Protein AF-A0A0K2RQK0-F1 (afdb_monomer)

Secondary structure (DSSP, 8-state):
-HHHHHHHHHH--SS--BTTBTHHHHHHHHHHHHHH-GGGHHHHHHHHHHHH-TTSHHHHHHHHHHHHHHIIIIIIIIHHH--S-TTSSSTT--TT-----HHHHHHHHHHHHHH-TTPPP-S--SS-SS-HHHHHHHHGGGG-HHHHHHHHHHHHHHS----------PPPPS----PPP--------------PPPPPPPPPP-----PPPPPPPPPP-----

Foldseek 3Di:
DVVLLVQLLVLQPDLAADPVGCLVSSVSSLVVSCVVCVVCNVVSVVCSVLLNDCPRPNVVVSRVCSNVCCCCVQLVPVLVVPVLFNLQRWVPHDSVCPDADPVRVVVVVVVCCVPPVPDDDDQDDPRIPDGNVRSVVSNCCVVVVVVQVVVVVVVCVVDVDPPPDPDPDDDDDPDDPDDPPPPPPPPPPPPDDPDDDDDDDDDDDDDDDDDDDDDDDDDDDDDDD

Mean predicted aligned error: 13.9 Å

Sequence (225 aa):
MVDALAEIIASFHVYRSYLPYGKDTLVEAVERAARTRPELEPVIKALLPLLLEASHELGRRFQQTSGMVMAKGVEDTAFFRYTRLGTLTEVGADPTEFALTAPGFHERMVRRQALLPLSMTTLTTHDTKRSEDTRARISAISEAVPEWEAFVDRMQELARFPTGHSQPSYGKPSQVRGRPAVNASRVTSSRLPAKPATPPAGPSRTKRSKRRSPPPSTPPSICPS

pLDDT: mean 79.1, std 26.04, range [26.78, 98.56]

Radius of gyration: 28.11 Å; Cα contacts (8 Å, |Δi|>4): 139; chains: 1; bounding box: 86×55×64 Å

Nearest PDB structures (foldseek):
  6lcv-assembly1_A  TM=9.931E-01  e=1.298E-11  Arthrobacter ramosus
  6lcu-assembly1_A  TM=9.927E-01  e=3.675E-11  Arthrobacter ramosus

Solvent-accessible surface area (backbone atoms only — not comparable to full-atom values): 14399 Å² total; per-residue (Å²): 107,70,67,37,54,51,38,28,50,72,42,38,92,58,47,57,55,60,72,80,48,52,49,65,58,51,51,53,8,40,53,47,24,27,70,77,38,61,93,41,23,74,61,35,60,66,44,47,69,50,50,71,31,64,88,36,66,64,16,44,51,46,42,69,42,34,36,55,50,44,47,51,54,38,68,72,39,44,38,79,69,56,46,90,51,72,66,37,47,38,82,94,52,60,62,84,61,84,78,77,51,72,68,60,48,50,54,51,51,52,53,37,55,74,77,46,67,85,60,87,84,81,72,62,58,98,78,41,81,57,47,48,70,59,34,56,59,57,54,53,45,77,80,40,51,73,62,49,52,56,49,50,54,53,46,48,73,76,44,80,68,81,74,82,73,84,72,79,87,73,78,87,69,87,86,75,92,72,73,84,55,80,66,83,67,81,79,71,77,68,70,77,79,73,78,83,76,78,81,81,80,80,90,82,89,82,90,80,92,76,89,82,79,84,84,86,86,88,83,83,90,84,86,84,135

Structure (mmCIF, N/CA/C/O backbone):
data_AF-A0A0K2RQK0-F1
#
_entry.id   AF-A0A0K2RQK0-F1
#
loop_
_atom_site.group_PDB
_atom_site.id
_atom_site.type_symbol
_atom_site.label_atom_id
_atom_site.label_alt_id
_atom_site.label_comp_id
_atom_site.label_asym_id
_atom_site.label_entity_id
_atom_site.label_seq_id
_atom_site.pdbx_PDB_ins_code
_atom_site.Cartn_x
_atom_site.Cartn_y
_atom_site.Cartn_z
_atom_site.occupancy
_atom_site.B_iso_or_equiv
_atom_site.auth_seq_id
_atom_site.auth_comp_id
_atom_site.auth_asym_id
_atom_site.auth_atom_id
_atom_site.pdbx_PDB_model_num
ATOM 1 N N . MET A 1 1 ? -21.912 -9.361 10.764 1.00 89.62 1 MET A N 1
ATOM 2 C CA . MET A 1 1 ? -20.803 -8.806 11.581 1.00 89.62 1 MET A CA 1
ATOM 3 C C . MET A 1 1 ? -19.444 -9.131 10.974 1.00 89.62 1 MET A C 1
ATOM 5 O O . MET A 1 1 ? -18.714 -8.197 10.687 1.00 89.62 1 MET A O 1
ATOM 9 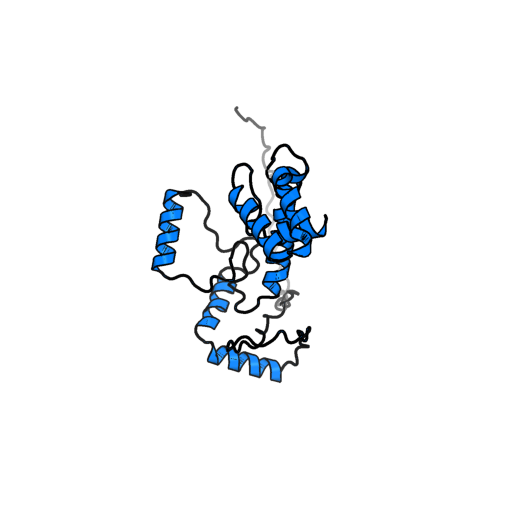N N . VAL A 1 2 ? -19.122 -10.410 10.733 1.00 95.50 2 VAL A N 1
ATOM 10 C CA . VAL A 1 2 ? -17.849 -10.823 10.102 1.00 95.50 2 VAL A CA 1
ATOM 11 C C . VAL A 1 2 ? -17.618 -10.116 8.764 1.00 95.50 2 VAL A C 1
ATOM 13 O O . VAL A 1 2 ? -16.580 -9.489 8.596 1.00 95.50 2 VAL A O 1
ATOM 16 N N . ASP A 1 3 ? -18.614 -10.112 7.874 1.00 97.44 3 ASP A N 1
ATOM 17 C CA . ASP A 1 3 ? -18.497 -9.450 6.565 1.00 97.44 3 ASP A CA 1
ATOM 18 C C . ASP A 1 3 ? -18.269 -7.938 6.669 1.00 97.44 3 ASP A C 1
ATOM 20 O O . ASP A 1 3 ? -17.498 -7.378 5.900 1.00 97.44 3 ASP A O 1
ATOM 24 N N . ALA A 1 4 ? -18.889 -7.279 7.652 1.00 97.81 4 ALA A N 1
ATOM 25 C CA . ALA A 1 4 ? -18.688 -5.852 7.898 1.00 97.81 4 ALA A CA 1
ATOM 26 C C . ALA A 1 4 ? -17.248 -5.569 8.350 1.00 97.81 4 ALA A C 1
ATOM 28 O O . ALA A 1 4 ? -16.613 -4.646 7.851 1.00 97.81 4 ALA A O 1
ATOM 29 N N . LEU A 1 5 ? -16.709 -6.387 9.260 1.00 97.12 5 LEU A N 1
ATOM 30 C CA . LEU A 1 5 ? -15.324 -6.258 9.707 1.00 97.12 5 LEU A CA 1
ATOM 31 C C . LEU A 1 5 ? -14.336 -6.543 8.568 1.00 97.12 5 LEU A C 1
ATOM 33 O O . LEU A 1 5 ? -13.362 -5.812 8.413 1.00 97.12 5 LEU A O 1
ATOM 37 N N . ALA A 1 6 ? -14.601 -7.574 7.762 1.00 97.25 6 ALA A N 1
ATOM 38 C CA . ALA A 1 6 ? -13.794 -7.910 6.594 1.00 97.25 6 ALA A CA 1
ATOM 39 C C . ALA A 1 6 ? -13.778 -6.765 5.571 1.00 97.25 6 ALA A C 1
ATOM 41 O O . ALA A 1 6 ? -12.705 -6.401 5.097 1.00 97.25 6 ALA A O 1
ATOM 42 N N . GLU A 1 7 ? -14.932 -6.150 5.295 1.00 98.19 7 GLU A N 1
ATOM 43 C CA . GLU A 1 7 ? -15.043 -5.011 4.378 1.00 98.19 7 GLU A CA 1
ATOM 44 C C . GLU A 1 7 ? -14.286 -3.775 4.891 1.00 98.19 7 GLU A C 1
ATOM 46 O O . GLU A 1 7 ? -13.588 -3.109 4.126 1.00 98.19 7 GLU A O 1
ATOM 51 N N . ILE A 1 8 ? -14.357 -3.494 6.200 1.00 98.19 8 ILE A N 1
ATOM 52 C CA . ILE A 1 8 ? -13.585 -2.408 6.824 1.00 98.19 8 ILE A CA 1
ATOM 53 C C . ILE A 1 8 ? -12.082 -2.668 6.679 1.00 98.19 8 ILE A C 1
ATOM 55 O O . ILE A 1 8 ? -11.354 -1.766 6.270 1.00 98.19 8 ILE A O 1
ATOM 59 N N . ILE A 1 9 ? -11.608 -3.885 6.980 1.00 97.56 9 ILE A N 1
ATOM 60 C CA . ILE A 1 9 ? -10.185 -4.236 6.831 1.00 97.56 9 ILE A CA 1
ATOM 61 C C . ILE A 1 9 ? -9.755 -4.130 5.363 1.00 97.56 9 ILE A C 1
ATOM 63 O O . ILE A 1 9 ? -8.698 -3.573 5.087 1.00 97.56 9 ILE A O 1
ATOM 67 N N . ALA A 1 10 ? -10.566 -4.620 4.423 1.00 96.44 10 ALA A N 1
ATOM 68 C CA . ALA A 1 10 ? -10.276 -4.530 2.992 1.00 96.44 10 ALA A CA 1
ATOM 69 C C . ALA A 1 10 ? -10.228 -3.075 2.489 1.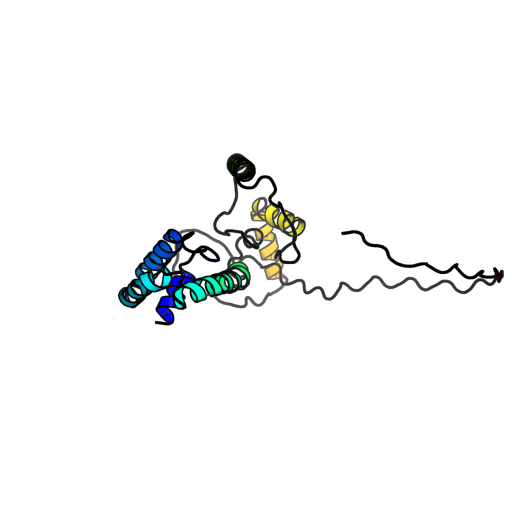00 96.44 10 ALA A C 1
ATOM 71 O O . ALA A 1 10 ? -9.456 -2.753 1.589 1.00 96.44 10 ALA A O 1
ATOM 72 N N . SER A 1 11 ? -11.015 -2.183 3.097 1.00 97.31 11 SER A N 1
ATOM 73 C CA . SER A 1 11 ? -11.043 -0.747 2.789 1.00 97.31 11 SER A CA 1
ATOM 74 C C . SER A 1 11 ? -9.932 0.064 3.473 1.00 97.31 11 SER A C 1
ATOM 76 O O . SER A 1 11 ? -9.763 1.253 3.166 1.00 97.31 11 SER A O 1
ATOM 78 N N . PHE A 1 12 ? -9.181 -0.545 4.394 1.00 97.12 12 PHE A N 1
ATOM 79 C CA . PHE A 1 12 ? -8.157 0.104 5.206 1.00 97.12 12 PHE A CA 1
ATOM 80 C C . PHE A 1 12 ? -6.801 0.110 4.486 1.00 97.12 12 PHE A C 1
ATOM 82 O O . PHE A 1 12 ? -6.153 -0.917 4.308 1.00 97.12 12 PHE A O 1
ATOM 89 N N . HIS A 1 13 ? -6.372 1.297 4.051 1.00 93.88 13 HIS A N 1
ATOM 90 C CA . HIS A 1 13 ? -5.283 1.467 3.078 1.00 93.88 13 HIS A CA 1
ATOM 91 C C . HIS A 1 13 ? -3.874 1.555 3.688 1.00 93.88 13 HIS A C 1
ATOM 93 O O . HIS A 1 13 ? -2.897 1.756 2.972 1.00 93.88 13 HIS A O 1
ATOM 99 N N . VAL A 1 14 ? -3.754 1.412 5.007 1.00 95.50 14 VAL A N 1
ATOM 100 C CA . VAL A 1 14 ? -2.471 1.330 5.714 1.00 95.50 14 VAL A CA 1
ATOM 101 C C . VAL A 1 14 ? -2.387 -0.001 6.445 1.00 95.50 14 VAL A C 1
ATOM 103 O O . VAL A 1 14 ? -3.399 -0.627 6.744 1.00 95.50 14 VAL A O 1
ATOM 106 N N . TYR A 1 15 ? -1.175 -0.431 6.784 1.00 96.25 15 TYR A N 1
ATOM 107 C CA . TYR A 1 15 ? -0.969 -1.678 7.522 1.00 96.25 15 TYR A CA 1
ATOM 108 C C . TYR A 1 15 ? -1.755 -1.727 8.832 1.00 96.25 15 TYR A C 1
ATOM 110 O O . TYR A 1 15 ? -2.388 -2.728 9.153 1.00 96.25 15 TYR A O 1
ATOM 118 N N . ARG A 1 16 ? -1.697 -0.655 9.618 1.00 96.50 16 ARG A N 1
ATOM 119 C CA . ARG A 1 16 ? -2.376 -0.533 10.911 1.00 96.50 16 ARG A CA 1
ATOM 120 C C . ARG A 1 16 ? -2.411 0.921 11.356 1.00 96.50 16 ARG A C 1
ATOM 122 O O . ARG A 1 16 ? -1.539 1.700 10.979 1.00 96.50 16 ARG A O 1
ATOM 129 N N . SER A 1 17 ? -3.367 1.254 12.212 1.00 96.31 17 SER A N 1
ATOM 130 C CA . SER A 1 17 ? -3.302 2.455 13.042 1.00 96.31 17 SER A CA 1
ATOM 131 C C . SER A 1 17 ? -2.538 2.182 14.347 1.00 96.31 17 SER A C 1
ATOM 133 O O . SER A 1 17 ? -2.240 1.030 14.701 1.00 96.31 17 SER A O 1
ATOM 135 N N . TYR A 1 18 ? -2.238 3.265 15.061 1.00 95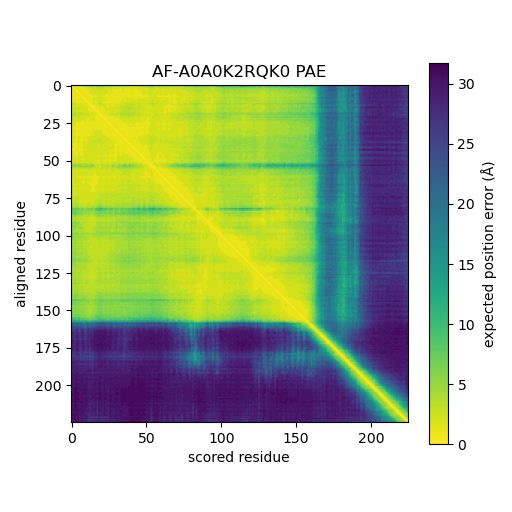.56 18 TYR A N 1
ATOM 136 C CA . TYR A 1 18 ? -1.702 3.272 16.421 1.00 95.56 18 TYR A CA 1
ATOM 137 C C . TYR A 1 18 ? -2.489 4.305 17.227 1.00 95.56 18 TYR A C 1
ATOM 139 O O . TYR A 1 18 ? -2.005 5.408 17.472 1.00 95.56 18 TYR A O 1
ATOM 147 N N . LEU A 1 19 ? -3.742 3.978 17.559 1.00 95.19 19 LEU A N 1
ATOM 148 C CA . LEU A 1 19 ? -4.681 4.952 18.120 1.00 95.19 19 LEU A CA 1
ATOM 149 C C . LEU A 1 19 ? -4.085 5.709 19.329 1.00 95.19 19 LEU A C 1
ATOM 151 O O . LEU A 1 19 ? -3.457 5.082 20.184 1.00 95.19 19 LEU A O 1
ATOM 155 N N . PRO A 1 20 ? -4.276 7.042 19.408 1.00 94.69 20 PRO A N 1
ATOM 156 C CA . PRO A 1 20 ? -5.152 7.858 18.554 1.00 94.69 20 PRO A CA 1
ATOM 157 C C . PRO A 1 2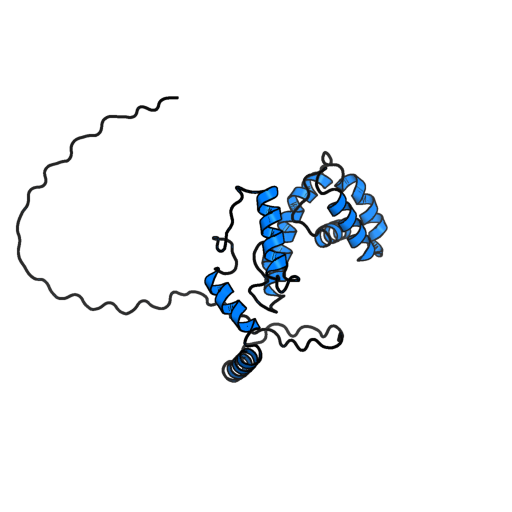0 ? -4.582 8.195 17.159 1.00 94.69 20 PRO A C 1
ATOM 159 O O . PRO A 1 20 ? -5.311 8.719 16.319 1.00 94.69 20 PRO A O 1
ATOM 162 N N . TYR A 1 21 ? -3.319 7.870 16.867 1.00 96.00 21 TYR A N 1
ATOM 163 C CA . TYR A 1 21 ? -2.718 8.099 15.551 1.00 96.00 21 TYR A CA 1
ATOM 164 C C . TYR A 1 21 ? -3.317 7.165 14.485 1.00 96.00 21 TYR A C 1
ATOM 166 O O . TYR A 1 21 ? -3.418 5.950 14.677 1.00 96.00 21 TYR A O 1
ATOM 174 N N . GLY A 1 22 ? -3.710 7.728 13.340 1.00 95.44 22 GLY A N 1
ATOM 175 C CA . GLY A 1 22 ? -4.396 6.993 12.270 1.00 95.44 22 GLY A CA 1
ATOM 176 C C . GLY A 1 22 ? -5.904 6.813 12.489 1.00 95.44 22 GLY A C 1
ATOM 177 O O . GLY A 1 22 ? -6.522 6.022 11.779 1.00 95.44 22 GLY A O 1
ATOM 178 N N . LYS A 1 23 ? -6.503 7.539 13.449 1.00 97.00 23 LYS A N 1
ATOM 179 C CA . LYS A 1 23 ? -7.962 7.606 13.637 1.00 97.00 23 LYS A CA 1
ATOM 180 C C . LYS A 1 23 ? -8.681 7.980 12.340 1.00 97.00 23 LYS A C 1
ATOM 182 O O . LYS A 1 23 ? -9.611 7.281 11.953 1.00 97.00 23 LYS A O 1
ATOM 187 N N . ASP A 1 24 ? -8.236 9.039 11.671 1.00 97.81 24 ASP A N 1
ATOM 188 C CA . ASP A 1 24 ? -8.903 9.548 10.466 1.00 97.81 24 ASP A CA 1
ATOM 189 C C . ASP A 1 24 ? -8.849 8.522 9.330 1.00 97.81 24 ASP A C 1
ATOM 191 O O . ASP A 1 24 ? -9.862 8.243 8.699 1.00 97.81 24 ASP A O 1
ATOM 195 N N . THR A 1 25 ? -7.720 7.825 9.174 1.00 97.38 25 THR A N 1
ATOM 196 C CA . THR A 1 25 ? -7.580 6.708 8.228 1.00 97.38 25 THR A CA 1
ATOM 197 C C . THR A 1 25 ? -8.574 5.573 8.494 1.00 97.38 25 THR A C 1
ATOM 199 O O . THR A 1 25 ? -9.080 4.950 7.560 1.00 97.38 25 THR A O 1
ATOM 202 N N . LEU A 1 26 ? -8.864 5.279 9.765 1.00 97.69 26 LEU A N 1
ATOM 203 C CA . LEU A 1 26 ? -9.845 4.261 10.141 1.00 97.69 26 LEU A CA 1
ATOM 204 C C . LEU A 1 26 ? -11.279 4.738 9.877 1.00 97.69 26 LEU A C 1
ATOM 206 O O . LEU A 1 26 ? -12.088 3.960 9.375 1.00 97.69 26 LEU A O 1
ATOM 210 N N . VAL A 1 27 ? -11.580 6.011 10.145 1.00 98.25 27 VAL A N 1
ATOM 211 C CA . VAL A 1 27 ? -12.872 6.623 9.792 1.00 98.25 27 VAL A CA 1
ATOM 212 C C . VAL A 1 27 ? -13.092 6.557 8.280 1.00 98.25 27 VAL A C 1
ATOM 214 O O . VAL A 1 27 ? -14.106 6.022 7.839 1.00 98.25 27 VAL A O 1
ATOM 217 N N . GLU A 1 28 ? -12.115 6.988 7.482 1.00 98.25 28 GLU A N 1
ATOM 218 C CA . GLU A 1 28 ? -12.175 6.930 6.018 1.00 98.25 28 GLU A CA 1
ATOM 219 C C . GLU A 1 28 ? -12.404 5.506 5.495 1.00 98.25 28 GLU A C 1
ATOM 221 O O . GLU A 1 28 ? -13.161 5.304 4.543 1.00 98.25 28 GLU A O 1
ATOM 226 N N . ALA A 1 29 ? -11.765 4.505 6.108 1.00 98.19 29 ALA A N 1
ATOM 227 C CA . ALA A 1 29 ? -11.947 3.107 5.732 1.00 98.19 29 ALA A CA 1
ATOM 228 C C . ALA A 1 29 ? -13.355 2.596 6.051 1.00 98.19 29 ALA A C 1
ATOM 230 O O . ALA A 1 29 ? -13.947 1.906 5.224 1.00 98.19 29 ALA A O 1
ATOM 231 N N . VAL A 1 30 ? -13.916 2.962 7.207 1.00 98.31 30 VAL A N 1
ATOM 232 C CA . VAL A 1 30 ? -15.301 2.633 7.575 1.00 98.31 30 VAL A CA 1
ATOM 233 C C . VAL A 1 30 ? -16.290 3.297 6.620 1.00 98.31 30 VAL A C 1
ATOM 235 O O . VAL A 1 30 ? -17.220 2.648 6.144 1.00 98.31 30 VAL A O 1
ATOM 238 N N . GLU A 1 31 ? -16.082 4.569 6.291 1.00 98.31 31 GLU A N 1
ATOM 239 C CA . GLU A 1 31 ? -16.929 5.275 5.332 1.00 98.31 31 GLU A CA 1
ATOM 240 C C . GLU A 1 31 ? -16.840 4.672 3.929 1.00 98.31 31 GLU A C 1
ATOM 242 O O . GLU A 1 31 ? -17.855 4.523 3.248 1.00 98.31 31 GLU A O 1
ATOM 247 N N . ARG A 1 32 ? -15.633 4.300 3.485 1.00 98.31 32 ARG A N 1
ATOM 248 C CA . ARG A 1 32 ? -15.430 3.602 2.212 1.00 98.31 32 ARG A CA 1
ATOM 249 C C . ARG A 1 32 ? -16.143 2.254 2.214 1.00 98.31 32 ARG A C 1
ATOM 251 O O . ARG A 1 32 ? -16.891 1.997 1.280 1.00 98.31 32 ARG A O 1
ATOM 258 N N . ALA A 1 33 ? -15.980 1.455 3.265 1.00 98.38 33 ALA A N 1
ATOM 259 C CA . ALA A 1 33 ? -16.637 0.160 3.414 1.00 98.38 33 ALA A CA 1
ATOM 260 C C . ALA A 1 33 ? -18.168 0.281 3.344 1.00 98.38 33 ALA A C 1
ATOM 262 O O . ALA A 1 33 ? -18.816 -0.467 2.617 1.00 98.38 33 ALA A O 1
ATOM 263 N N . ALA A 1 34 ? -18.743 1.269 4.039 1.00 98.25 34 ALA A N 1
ATOM 264 C CA . ALA A 1 34 ? -20.179 1.542 4.001 1.00 98.25 34 ALA A CA 1
ATOM 265 C C . ALA A 1 34 ? -20.670 1.935 2.596 1.00 98.25 34 ALA A C 1
ATOM 267 O O . ALA A 1 34 ? -21.740 1.499 2.184 1.00 98.25 34 ALA A O 1
ATOM 268 N N . ARG A 1 35 ? -19.886 2.720 1.840 1.00 98.31 35 ARG A N 1
ATOM 269 C CA . ARG A 1 35 ? -20.212 3.070 0.445 1.00 98.31 35 ARG A CA 1
ATOM 270 C C . ARG A 1 35 ? -20.097 1.877 -0.506 1.00 98.31 35 ARG A C 1
ATOM 272 O O . ARG A 1 35 ? -20.912 1.763 -1.415 1.00 98.31 35 ARG A O 1
ATOM 279 N N . THR A 1 36 ? -19.094 1.018 -0.321 1.00 97.94 36 THR A N 1
ATOM 280 C CA . THR A 1 36 ? -18.872 -0.167 -1.166 1.00 97.94 36 THR A CA 1
ATOM 281 C C . THR A 1 36 ? -19.945 -1.230 -0.942 1.00 97.94 36 THR A C 1
ATOM 283 O O . THR A 1 36 ? -20.378 -1.867 -1.901 1.00 97.94 36 THR A O 1
ATOM 286 N N . ARG A 1 37 ? -20.394 -1.406 0.309 1.00 97.88 37 ARG A N 1
ATOM 287 C CA . ARG A 1 37 ? -21.417 -2.386 0.705 1.00 97.88 37 ARG A CA 1
ATOM 288 C C . ARG A 1 37 ? -22.548 -1.735 1.514 1.00 97.88 37 ARG A C 1
ATOM 290 O O . ARG A 1 37 ? -22.599 -1.911 2.738 1.00 97.88 37 ARG A O 1
ATOM 297 N N . PRO A 1 38 ? -23.461 -0.990 0.859 1.00 98.19 38 PRO A N 1
ATOM 298 C CA . PRO A 1 38 ? -24.545 -0.273 1.535 1.00 98.19 38 PRO A CA 1
ATOM 299 C C . PRO A 1 38 ? -25.462 -1.180 2.363 1.00 98.19 38 PRO A C 1
ATOM 301 O O . PRO A 1 38 ? -25.990 -0.768 3.391 1.00 98.19 38 PRO A O 1
ATOM 304 N N . GLU A 1 39 ? -25.615 -2.448 1.976 1.00 98.25 39 GLU A N 1
ATOM 305 C CA . GLU A 1 39 ? -26.405 -3.432 2.719 1.00 98.25 39 GLU A CA 1
ATOM 306 C C . GLU A 1 39 ? -25.825 -3.759 4.107 1.00 98.25 39 GLU A C 1
ATOM 308 O O . GLU A 1 39 ? -26.545 -4.229 4.988 1.00 98.25 39 GLU A O 1
ATOM 313 N N . LEU A 1 40 ? -24.530 -3.497 4.320 1.00 98.25 40 LEU A N 1
ATOM 314 C CA . LEU A 1 40 ? -23.837 -3.681 5.597 1.00 98.25 40 LEU A CA 1
ATOM 315 C C . LEU A 1 40 ? -23.646 -2.371 6.373 1.00 98.25 40 LEU A C 1
ATOM 317 O O . LEU A 1 40 ? -23.173 -2.415 7.513 1.00 98.25 40 LEU A O 1
ATOM 321 N N . GLU A 1 41 ? -24.014 -1.221 5.800 1.00 98.25 41 GLU A N 1
ATOM 322 C CA . GLU A 1 41 ? -23.753 0.111 6.358 1.00 98.25 41 GLU A CA 1
ATOM 323 C C . GLU A 1 41 ? -24.180 0.264 7.829 1.00 98.25 41 GLU A C 1
ATOM 325 O O . GLU A 1 41 ? -23.357 0.742 8.617 1.00 98.25 41 GLU A O 1
ATOM 330 N N . PRO A 1 42 ? -25.387 -0.165 8.263 1.00 98.19 42 PRO A N 1
ATOM 331 C CA . PRO A 1 42 ? -25.796 -0.007 9.659 1.00 98.19 42 PRO A CA 1
ATOM 332 C C . PRO A 1 42 ? -24.842 -0.710 10.631 1.00 98.19 42 PRO A C 1
ATOM 334 O O . PRO A 1 42 ? -24.491 -0.164 11.676 1.00 98.19 42 PRO A O 1
ATOM 337 N N . VAL A 1 43 ? -24.373 -1.906 10.264 1.00 98.19 43 VAL A N 1
ATOM 338 C CA . VAL A 1 43 ? -23.440 -2.694 11.079 1.00 98.19 43 VAL A CA 1
ATOM 339 C C . VAL A 1 43 ? -22.041 -2.085 11.028 1.00 98.19 43 VAL A C 1
ATOM 341 O O . VAL A 1 43 ? -21.399 -1.956 12.066 1.00 98.19 43 VAL A O 1
ATOM 344 N N . ILE A 1 44 ? -21.575 -1.675 9.846 1.00 98.25 44 ILE A N 1
ATOM 345 C CA . ILE A 1 44 ? -20.272 -1.021 9.656 1.00 98.25 44 ILE A CA 1
ATOM 346 C C . ILE A 1 44 ? -20.175 0.247 10.516 1.00 98.25 44 ILE A C 1
ATOM 348 O O . ILE A 1 44 ? -19.215 0.411 11.270 1.00 98.25 44 ILE A O 1
ATOM 352 N N . LYS A 1 45 ? -21.197 1.111 10.472 1.00 97.62 45 LYS A N 1
ATOM 353 C CA . LYS A 1 45 ? -21.249 2.345 11.270 1.00 97.62 45 LYS A CA 1
ATOM 354 C C . LYS A 1 45 ? -21.335 2.069 12.770 1.00 97.62 45 LYS A C 1
ATOM 356 O O . LYS A 1 45 ? -20.688 2.770 13.544 1.00 97.62 45 LYS A O 1
ATOM 361 N N . ALA A 1 46 ? -22.065 1.032 13.183 1.00 97.62 46 ALA A N 1
ATOM 362 C CA . ALA A 1 46 ? -22.145 0.634 14.589 1.00 97.62 46 ALA A CA 1
ATOM 363 C C . ALA A 1 46 ? -20.799 0.142 15.159 1.00 97.62 46 ALA A C 1
ATOM 365 O O . ALA A 1 46 ? -20.556 0.286 16.356 1.00 97.62 46 ALA A O 1
ATOM 366 N N . LEU A 1 47 ? -19.906 -0.408 14.325 1.00 97.25 47 LEU A N 1
ATOM 367 C CA . LEU A 1 47 ? -18.578 -0.865 14.757 1.00 97.25 47 LEU A CA 1
ATOM 368 C C . LEU A 1 47 ? -17.578 0.281 14.958 1.00 97.25 47 LEU A C 1
ATOM 370 O O . LEU A 1 47 ? -16.646 0.129 15.745 1.00 97.25 47 LEU A O 1
ATOM 374 N N . LEU A 1 48 ? -17.756 1.419 14.279 1.00 97.06 48 LEU A N 1
ATOM 375 C CA . LEU A 1 48 ? -16.814 2.541 14.321 1.00 97.06 48 LEU A CA 1
ATOM 376 C C . LEU A 1 48 ? -16.435 3.003 15.741 1.00 97.06 48 LEU A C 1
ATOM 378 O O . LEU A 1 48 ? -15.237 3.058 16.016 1.00 97.06 48 LEU A O 1
ATOM 382 N N . PRO A 1 49 ? -17.373 3.309 16.663 1.00 97.12 49 PRO A N 1
ATOM 383 C CA . PRO A 1 49 ? -16.998 3.758 18.006 1.00 97.12 49 PRO A CA 1
ATOM 384 C C . PRO A 1 49 ? -16.155 2.717 18.759 1.00 97.12 49 PRO A C 1
ATOM 386 O O . PRO A 1 49 ? -15.184 3.081 19.414 1.00 97.12 49 PRO A O 1
ATOM 389 N N . LEU A 1 50 ? -16.459 1.425 18.593 1.00 96.88 50 LEU A N 1
ATOM 390 C CA . LEU A 1 50 ? -15.721 0.321 19.222 1.00 96.88 50 LEU A CA 1
ATOM 391 C C . LEU A 1 50 ? -14.327 0.116 18.612 1.00 96.88 50 LEU A C 1
ATOM 393 O O . LEU A 1 50 ? -13.404 -0.335 19.288 1.00 96.88 50 LEU A O 1
ATOM 397 N N . LEU A 1 51 ? -14.177 0.410 17.319 1.00 97.00 51 LEU A N 1
ATOM 398 C CA . LEU A 1 51 ? -12.898 0.346 16.613 1.00 97.00 51 LEU A CA 1
ATOM 399 C C . LEU A 1 51 ? -11.994 1.535 16.959 1.00 97.00 51 LEU A C 1
ATOM 401 O O . LEU A 1 51 ? -10.776 1.377 16.978 1.00 97.00 51 LEU A O 1
ATOM 405 N N . LEU A 1 52 ? -12.582 2.699 17.252 1.00 97.06 52 LEU A N 1
ATOM 406 C CA . LEU A 1 52 ? -11.873 3.917 17.655 1.00 97.06 52 LEU A CA 1
ATOM 407 C C . LEU A 1 52 ? -11.449 3.931 19.129 1.00 97.06 52 LEU A C 1
ATOM 409 O O . LEU A 1 52 ? -10.647 4.778 19.527 1.00 97.06 52 LEU A O 1
ATOM 413 N N . GLU A 1 53 ? -11.951 3.003 19.937 1.00 95.00 53 GLU A N 1
ATOM 414 C CA . GLU A 1 53 ? -11.596 2.887 21.344 1.00 95.00 53 GLU A CA 1
ATOM 415 C C . GLU A 1 53 ? -10.393 1.945 21.536 1.00 95.00 53 GLU A C 1
ATOM 417 O O . GLU A 1 53 ? -10.497 0.723 21.445 1.00 95.00 53 GLU A O 1
ATOM 422 N N . ALA A 1 54 ? -9.216 2.512 21.826 1.00 86.50 54 ALA A N 1
ATOM 423 C CA . ALA A 1 54 ? -7.968 1.746 21.953 1.00 86.50 54 ALA A CA 1
ATOM 424 C C . ALA A 1 54 ? -7.959 0.751 23.137 1.00 86.50 54 ALA A C 1
ATOM 426 O O . ALA A 1 54 ? -7.261 -0.268 23.098 1.00 86.50 54 ALA A O 1
ATOM 427 N N . SER A 1 55 ? -8.723 1.041 24.194 1.00 91.88 55 SER A N 1
ATOM 428 C CA . SER A 1 55 ? -8.922 0.158 25.350 1.00 91.88 55 SER A CA 1
ATOM 429 C C . SER A 1 55 ? -9.870 -1.002 25.040 1.00 91.88 55 SER A C 1
ATOM 431 O O . SER A 1 55 ? -9.746 -2.057 25.668 1.00 91.88 55 SER A O 1
ATOM 433 N N . HIS A 1 56 ? -10.759 -0.850 24.058 1.00 95.81 56 HIS A N 1
ATOM 434 C CA . HIS A 1 56 ? -11.706 -1.880 23.666 1.00 95.81 56 HIS A CA 1
ATOM 435 C C . HIS A 1 56 ? -10.987 -3.038 22.963 1.00 95.81 56 HIS A C 1
ATOM 437 O O . HIS A 1 56 ? -10.098 -2.844 22.127 1.00 95.81 56 HIS A O 1
ATOM 443 N N . GLU A 1 57 ? -11.368 -4.276 23.290 1.00 96.00 57 GLU A N 1
ATOM 444 C CA . GLU A 1 57 ? -10.695 -5.457 22.742 1.00 96.00 57 GLU A CA 1
ATOM 445 C C . GLU A 1 57 ? -10.790 -5.507 21.212 1.00 96.00 57 GLU A C 1
ATOM 447 O O . GLU A 1 57 ? -9.786 -5.773 20.550 1.00 96.00 57 GLU A O 1
ATOM 452 N N . LEU A 1 58 ? -11.955 -5.169 20.646 1.00 95.44 58 LEU A N 1
ATOM 453 C CA . LEU A 1 58 ? -12.144 -5.109 19.195 1.00 95.44 58 LEU A CA 1
ATOM 454 C C . LEU A 1 58 ? -11.163 -4.135 18.523 1.00 95.44 58 LEU A C 1
ATOM 456 O O . LEU A 1 58 ? -10.471 -4.539 17.591 1.00 95.44 58 LEU A O 1
ATOM 460 N N . GLY A 1 59 ? -11.058 -2.889 19.003 1.00 95.75 59 GLY A N 1
ATOM 461 C CA . GLY A 1 59 ? -10.143 -1.890 18.441 1.00 95.75 59 GLY A CA 1
ATOM 462 C C . GLY A 1 59 ? -8.677 -2.325 18.526 1.00 95.75 59 GLY A C 1
ATOM 463 O O . GLY A 1 59 ? -7.901 -2.145 17.582 1.00 95.75 59 GLY A O 1
ATOM 464 N N . ARG A 1 60 ? -8.282 -2.986 19.622 1.00 95.94 60 ARG A N 1
ATOM 465 C CA . ARG A 1 60 ? -6.927 -3.537 19.778 1.00 95.94 60 ARG A CA 1
ATOM 466 C C . ARG A 1 60 ? -6.658 -4.704 18.824 1.00 95.94 60 ARG A C 1
ATOM 468 O O . ARG A 1 60 ? -5.626 -4.721 18.153 1.00 95.94 60 ARG A O 1
ATOM 475 N N . ARG A 1 61 ? -7.575 -5.675 18.743 1.00 96.62 61 ARG A N 1
ATOM 476 C CA . ARG A 1 61 ? -7.450 -6.867 17.884 1.00 96.62 61 ARG A CA 1
ATOM 477 C C . ARG A 1 61 ? -7.510 -6.512 16.402 1.00 96.62 61 ARG A C 1
ATOM 479 O O . ARG A 1 61 ? -6.766 -7.099 15.619 1.00 96.62 61 ARG A O 1
ATOM 486 N N . PHE A 1 62 ? -8.309 -5.515 16.028 1.00 96.94 62 PHE A N 1
ATOM 487 C CA . PHE A 1 62 ? -8.328 -4.967 14.674 1.00 96.94 62 PHE A CA 1
ATOM 488 C C . PHE A 1 62 ? -6.937 -4.467 14.267 1.00 96.94 62 PHE A C 1
ATOM 490 O O . PHE A 1 62 ? -6.389 -4.936 13.273 1.00 96.94 62 PHE A O 1
ATOM 497 N N . GLN A 1 63 ? -6.309 -3.617 15.090 1.00 95.81 63 GLN A N 1
ATOM 498 C CA . GLN A 1 63 ? -4.960 -3.085 14.834 1.00 95.81 63 GLN A CA 1
ATOM 499 C C . GLN A 1 63 ? -3.864 -4.165 14.828 1.00 95.81 63 GLN A C 1
ATOM 501 O O . GLN A 1 63 ? -2.839 -4.002 14.167 1.00 95.81 63 GLN A O 1
ATOM 506 N N . GLN A 1 64 ? -4.054 -5.264 15.566 1.00 96.19 64 GLN A N 1
ATOM 507 C CA . GLN A 1 64 ? -3.162 -6.430 15.529 1.00 96.19 64 GLN A CA 1
ATOM 508 C C . GLN A 1 64 ? -3.352 -7.283 14.264 1.00 96.19 64 GLN A C 1
ATOM 510 O O . GLN A 1 64 ? -2.427 -7.984 13.866 1.00 96.19 64 GLN A O 1
ATOM 515 N N . THR A 1 65 ? -4.529 -7.224 13.634 1.00 97.00 65 THR A N 1
ATOM 516 C CA . THR A 1 65 ? -4.912 -8.109 12.523 1.00 97.00 65 THR A CA 1
ATOM 517 C C . THR A 1 65 ? -4.763 -7.453 11.155 1.00 97.00 65 THR A C 1
ATOM 519 O O . THR A 1 65 ? -4.320 -8.114 10.216 1.00 97.00 65 THR A O 1
ATOM 522 N N . SER A 1 66 ? -5.078 -6.161 11.028 1.00 97.00 66 SER A N 1
ATOM 523 C CA . SER A 1 66 ? -5.099 -5.446 9.743 1.00 97.00 66 SER A CA 1
ATOM 524 C C . SER A 1 66 ? -3.779 -5.569 8.973 1.00 97.00 66 SER A C 1
ATOM 526 O O . SER A 1 66 ? -3.787 -5.776 7.763 1.00 97.00 66 SER A O 1
ATOM 528 N N . GLY A 1 67 ? -2.644 -5.547 9.681 1.00 96.38 67 GLY A N 1
ATOM 529 C CA . GLY A 1 67 ? -1.323 -5.638 9.056 1.00 96.38 67 GLY A CA 1
ATOM 530 C C . GLY A 1 67 ? -1.065 -6.998 8.412 1.00 96.38 67 GLY A C 1
ATOM 531 O O . GLY A 1 67 ? -0.466 -7.071 7.342 1.00 96.38 67 GLY A O 1
ATOM 532 N N . MET A 1 68 ? -1.573 -8.076 9.019 1.00 96.88 68 MET A N 1
ATOM 533 C CA . MET A 1 68 ? -1.476 -9.419 8.444 1.00 96.88 68 MET A CA 1
ATOM 534 C C . MET A 1 68 ? -2.336 -9.545 7.187 1.00 96.88 68 MET A C 1
ATOM 536 O O . MET A 1 68 ? -1.909 -10.161 6.212 1.00 96.88 68 MET A O 1
ATOM 540 N N . VAL A 1 69 ? -3.530 -8.943 7.196 1.00 96.38 69 VAL A N 1
ATOM 541 C CA . VAL A 1 69 ? -4.428 -8.954 6.035 1.00 96.38 69 VAL A CA 1
ATOM 542 C C . VAL A 1 69 ? -3.830 -8.154 4.879 1.00 96.38 69 VAL A C 1
ATOM 544 O O . VAL A 1 69 ? -3.841 -8.649 3.757 1.00 96.38 69 VAL A O 1
ATOM 547 N N . MET A 1 70 ? -3.228 -6.989 5.146 1.00 95.06 70 MET A N 1
ATOM 548 C CA . MET A 1 70 ? -2.497 -6.212 4.137 1.00 95.06 70 MET A CA 1
ATOM 549 C C . MET A 1 70 ? -1.351 -7.031 3.527 1.00 95.06 70 MET A C 1
ATOM 551 O O . MET A 1 70 ? -1.312 -7.224 2.314 1.00 95.06 70 MET A O 1
ATOM 555 N N . ALA A 1 71 ? -0.466 -7.596 4.353 1.00 94.31 71 ALA A N 1
ATOM 556 C CA . ALA A 1 71 ? 0.670 -8.380 3.864 1.00 94.31 71 ALA A CA 1
ATOM 557 C C . ALA A 1 71 ? 0.226 -9.592 3.022 1.00 94.31 71 ALA A C 1
ATOM 559 O O . ALA A 1 71 ? 0.722 -9.818 1.919 1.00 94.31 71 ALA A O 1
ATOM 560 N N . LYS A 1 72 ? -0.745 -10.377 3.510 1.00 95.69 72 LYS A N 1
ATOM 561 C CA . LYS A 1 72 ? -1.182 -11.602 2.823 1.00 95.69 72 LYS A CA 1
ATOM 562 C C . LYS A 1 72 ? -2.087 -11.340 1.623 1.00 95.69 72 LYS A C 1
ATOM 564 O O . LYS A 1 72 ? -1.970 -12.025 0.605 1.00 95.69 72 LYS A O 1
ATOM 569 N N . GLY A 1 73 ? -2.974 -10.357 1.728 1.00 93.94 73 GLY A N 1
ATOM 570 C CA . GLY A 1 73 ? -3.908 -9.987 0.670 1.00 93.94 73 GLY A CA 1
ATOM 571 C C . GLY A 1 73 ? -3.246 -9.193 -0.453 1.00 93.94 73 GLY A C 1
ATOM 572 O O . GLY A 1 73 ? -3.507 -9.457 -1.627 1.00 93.94 73 GLY A O 1
ATOM 573 N N . VAL A 1 74 ? -2.359 -8.255 -0.123 1.00 93.25 74 VAL A N 1
ATOM 574 C CA . VAL A 1 74 ? -1.720 -7.388 -1.118 1.00 93.25 74 VAL A CA 1
ATOM 575 C C . VAL A 1 74 ? -0.384 -7.964 -1.564 1.00 93.25 74 VAL A C 1
ATOM 577 O O . VAL A 1 74 ? -0.256 -8.367 -2.721 1.00 93.25 74 VAL A O 1
ATOM 580 N N . GLU A 1 75 ? 0.589 -8.076 -0.660 1.00 92.06 75 GLU A N 1
ATOM 581 C CA . GLU A 1 75 ? 1.965 -8.405 -1.049 1.00 92.06 75 GLU A CA 1
ATOM 582 C C . GLU A 1 75 ? 2.147 -9.857 -1.499 1.00 92.06 75 GLU A C 1
ATOM 584 O O . GLU A 1 75 ? 2.902 -10.124 -2.436 1.00 92.06 75 GLU A O 1
ATOM 589 N N . ASP A 1 76 ? 1.452 -10.798 -0.857 1.00 93.81 76 ASP A N 1
ATOM 590 C CA . ASP A 1 76 ? 1.556 -12.229 -1.174 1.00 93.81 76 ASP A CA 1
ATOM 591 C C . ASP A 1 76 ? 0.473 -12.722 -2.150 1.00 93.81 76 ASP A C 1
ATOM 593 O O . ASP A 1 76 ? 0.533 -13.868 -2.596 1.00 93.81 76 ASP A O 1
ATOM 597 N N . THR A 1 77 ? -0.494 -11.872 -2.527 1.00 92.81 77 THR A N 1
ATOM 598 C CA . THR A 1 77 ? -1.583 -12.255 -3.447 1.00 92.81 77 THR A CA 1
ATOM 599 C C . THR A 1 77 ? -1.796 -11.247 -4.576 1.00 92.81 77 THR A C 1
ATOM 601 O O . THR A 1 77 ? -1.566 -11.587 -5.739 1.00 92.81 77 THR A O 1
ATOM 604 N N . ALA A 1 78 ? -2.242 -10.019 -4.285 1.00 92.06 78 ALA A N 1
ATOM 605 C CA . ALA A 1 78 ? -2.581 -9.040 -5.324 1.00 92.06 78 ALA A CA 1
ATOM 606 C C . ALA A 1 78 ? -1.379 -8.681 -6.214 1.00 92.06 78 ALA A C 1
ATOM 608 O O . ALA A 1 78 ? -1.516 -8.620 -7.436 1.00 92.06 78 ALA A O 1
ATOM 609 N N . PHE A 1 79 ? -0.186 -8.545 -5.633 1.00 91.50 79 PHE A N 1
ATOM 610 C CA . PHE A 1 79 ? 1.058 -8.274 -6.360 1.00 91.50 79 PHE A CA 1
ATOM 611 C C . PHE A 1 79 ? 1.417 -9.349 -7.392 1.00 91.50 79 PHE A C 1
ATOM 613 O O . PHE A 1 79 ? 2.002 -9.041 -8.426 1.00 91.50 79 PHE A O 1
ATOM 620 N N . PHE A 1 80 ? 1.011 -10.602 -7.179 1.00 89.62 80 PHE A N 1
ATOM 621 C CA . PHE A 1 80 ? 1.217 -11.676 -8.157 1.00 89.62 80 PHE A CA 1
ATOM 622 C C . PHE A 1 80 ? 0.131 -11.733 -9.239 1.00 89.62 80 PHE A C 1
ATOM 624 O O . PHE A 1 80 ? 0.284 -12.457 -10.223 1.00 89.62 80 PHE A O 1
ATOM 631 N N . ARG A 1 81 ? -0.957 -10.973 -9.074 1.00 91.88 81 ARG A N 1
ATOM 632 C CA . ARG A 1 81 ? -2.060 -10.855 -10.040 1.00 91.88 81 ARG A CA 1
ATOM 633 C C . ARG A 1 81 ? -1.981 -9.581 -10.876 1.00 91.88 81 ARG A C 1
ATOM 635 O O . ARG A 1 81 ? -2.441 -9.580 -12.013 1.00 91.88 81 ARG A O 1
ATOM 642 N N . TYR A 1 82 ? -1.388 -8.519 -10.340 1.00 88.75 82 TYR A N 1
ATOM 643 C CA . TYR A 1 82 ? -1.210 -7.250 -11.037 1.00 88.75 82 TYR A CA 1
ATOM 644 C C . TYR A 1 82 ? 0.147 -7.202 -11.751 1.00 88.75 82 TYR A C 1
ATOM 646 O O . TYR A 1 82 ? 1.116 -6.627 -11.268 1.00 88.75 82 TYR A O 1
ATOM 654 N N . THR A 1 83 ? 0.234 -7.843 -12.918 1.00 84.56 83 THR A N 1
ATOM 655 C CA . THR A 1 83 ? 1.513 -8.123 -13.593 1.00 84.56 83 THR A CA 1
ATOM 656 C C . THR A 1 83 ? 1.939 -7.083 -14.635 1.00 84.56 83 THR A C 1
ATOM 658 O O . THR A 1 83 ? 2.818 -7.375 -15.439 1.00 84.56 83 THR A O 1
ATOM 661 N N . ARG A 1 84 ? 1.366 -5.866 -14.634 1.00 87.00 84 ARG A N 1
ATOM 662 C CA . ARG A 1 84 ? 1.649 -4.829 -15.654 1.00 87.00 84 ARG A CA 1
ATOM 663 C C . ARG A 1 84 ? 3.151 -4.581 -15.846 1.00 87.00 84 ARG A C 1
ATOM 665 O O . ARG A 1 84 ? 3.619 -4.542 -16.976 1.00 87.00 84 ARG A O 1
ATOM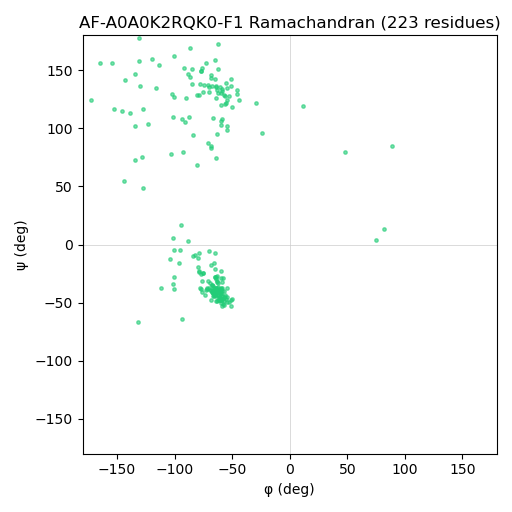 672 N N . LEU A 1 85 ? 3.884 -4.419 -14.746 1.00 90.69 85 LEU A N 1
ATOM 673 C CA . LEU A 1 85 ? 5.343 -4.387 -14.718 1.00 90.69 85 LEU A CA 1
ATOM 674 C C . LEU A 1 85 ? 5.795 -4.859 -13.332 1.00 90.69 85 LEU A C 1
ATOM 676 O O . LEU A 1 85 ? 5.486 -4.223 -12.328 1.00 90.69 85 LEU A O 1
ATOM 680 N N . GLY A 1 86 ? 6.506 -5.988 -13.262 1.00 89.31 86 GLY A N 1
ATOM 681 C CA . GLY A 1 86 ? 6.806 -6.667 -11.989 1.00 89.31 86 GLY A CA 1
ATOM 682 C C . GLY A 1 86 ? 7.700 -5.886 -11.017 1.00 89.31 86 GLY A C 1
ATOM 683 O O . GLY A 1 86 ? 7.904 -6.328 -9.888 1.00 89.31 86 GLY A O 1
ATOM 684 N N . THR A 1 87 ? 8.247 -4.748 -11.443 1.00 92.88 87 THR A N 1
ATOM 685 C CA . THR A 1 87 ? 9.019 -3.822 -10.604 1.00 92.88 87 THR A CA 1
ATOM 686 C C . THR A 1 87 ? 8.143 -2.937 -9.728 1.00 92.88 87 THR A C 1
ATOM 688 O O . THR A 1 87 ? 8.622 -2.480 -8.696 1.00 92.88 87 THR A O 1
ATOM 691 N N . LEU A 1 88 ? 6.876 -2.730 -10.105 1.00 92.25 88 LEU A N 1
ATOM 692 C CA . LEU A 1 88 ? 5.914 -1.900 -9.370 1.00 92.25 88 LEU A CA 1
ATOM 693 C C . LEU A 1 88 ? 5.295 -2.632 -8.172 1.00 92.25 88 LEU A C 1
ATOM 695 O O . LEU A 1 88 ? 4.743 -2.015 -7.270 1.00 92.25 88 LEU A O 1
ATOM 699 N N . THR A 1 89 ? 5.371 -3.961 -8.170 1.00 94.50 89 THR A N 1
ATOM 700 C CA . THR A 1 89 ? 4.815 -4.839 -7.136 1.00 94.50 89 THR A CA 1
ATOM 701 C C . THR A 1 89 ? 5.933 -5.348 -6.229 1.00 94.50 89 THR A C 1
ATOM 703 O O . THR A 1 89 ? 6.418 -6.473 -6.397 1.00 94.50 89 THR A O 1
ATOM 706 N N . GLU A 1 90 ? 6.377 -4.495 -5.312 1.00 95.44 90 GLU A N 1
ATOM 707 C CA . GLU A 1 90 ? 7.468 -4.759 -4.371 1.00 95.44 90 GLU A CA 1
ATOM 708 C C . GLU A 1 90 ? 7.047 -4.386 -2.941 1.00 95.44 90 GLU A C 1
ATOM 710 O O . GLU A 1 90 ? 6.106 -3.616 -2.763 1.00 95.44 90 GLU A O 1
ATOM 715 N N . VAL A 1 91 ? 7.694 -4.951 -1.916 1.00 95.06 91 VAL A N 1
ATOM 716 C CA . VAL A 1 91 ? 7.347 -4.704 -0.507 1.00 95.06 91 VAL A CA 1
ATOM 717 C C . VAL A 1 91 ? 7.352 -3.199 -0.220 1.00 95.06 91 VAL A C 1
ATOM 719 O O . VAL A 1 91 ? 8.341 -2.510 -0.473 1.00 95.06 91 VAL A O 1
ATOM 722 N N . GLY A 1 92 ? 6.231 -2.687 0.296 1.00 91.50 92 GLY A N 1
ATOM 723 C CA . GLY A 1 92 ? 6.032 -1.259 0.573 1.00 91.50 92 GLY A CA 1
ATOM 724 C C . GLY A 1 92 ? 5.776 -0.352 -0.643 1.00 91.50 92 GLY A C 1
ATOM 725 O O . GLY A 1 92 ? 5.665 0.859 -0.457 1.00 91.50 92 GLY A O 1
ATOM 726 N N . ALA A 1 93 ? 5.675 -0.891 -1.861 1.00 91.31 93 ALA A N 1
ATOM 727 C CA . ALA A 1 93 ? 5.331 -0.121 -3.056 1.00 91.31 93 ALA A CA 1
ATOM 728 C C . ALA A 1 93 ? 3.810 0.030 -3.234 1.00 91.31 93 ALA A C 1
ATOM 730 O O . ALA A 1 93 ? 3.035 -0.853 -2.864 1.00 91.31 93 ALA A O 1
ATOM 731 N N . ASP A 1 94 ? 3.393 1.125 -3.872 1.00 91.06 94 ASP A N 1
ATOM 732 C CA . ASP A 1 94 ? 2.048 1.279 -4.426 1.00 91.06 94 ASP A CA 1
ATOM 733 C C . ASP A 1 94 ? 2.110 1.050 -5.948 1.00 91.06 94 ASP A C 1
ATOM 735 O O . ASP A 1 94 ? 2.646 1.895 -6.670 1.00 91.06 94 ASP A O 1
ATOM 739 N N . PRO A 1 95 ? 1.566 -0.065 -6.472 1.00 90.06 95 PRO A N 1
ATOM 740 C CA . PRO A 1 95 ? 1.653 -0.384 -7.894 1.00 90.06 95 PRO A CA 1
ATOM 741 C C . PRO A 1 95 ? 0.808 0.538 -8.792 1.00 90.06 95 PRO A C 1
ATOM 743 O O . PRO A 1 95 ? 0.854 0.401 -10.021 1.00 90.06 95 PRO A O 1
ATOM 746 N N . THR A 1 96 ? 0.012 1.446 -8.216 1.00 90.38 96 THR A N 1
ATOM 747 C CA . THR A 1 96 ? -0.710 2.483 -8.967 1.00 90.38 96 THR A CA 1
ATOM 748 C C . THR A 1 96 ? 0.195 3.653 -9.363 1.00 90.38 96 THR A C 1
ATOM 750 O O . THR A 1 96 ? -0.055 4.296 -10.386 1.00 90.38 96 THR A O 1
ATOM 753 N N . GLU A 1 97 ? 1.299 3.877 -8.640 1.00 91.94 97 GLU A N 1
ATOM 754 C CA . GLU A 1 97 ? 2.330 4.845 -9.006 1.00 91.94 97 GLU A CA 1
ATOM 755 C C . GLU A 1 97 ? 3.315 4.222 -10.007 1.00 91.94 97 GLU A C 1
ATOM 757 O O . GLU A 1 97 ? 4.277 3.549 -9.646 1.00 91.94 97 GLU A O 1
ATOM 762 N N . PHE A 1 98 ? 3.069 4.439 -11.302 1.00 93.44 98 PHE A N 1
ATOM 763 C CA . PHE A 1 98 ? 3.877 3.829 -12.364 1.00 93.44 98 PHE A CA 1
ATOM 764 C C . PHE A 1 98 ? 5.317 4.362 -12.424 1.00 93.44 98 PHE A C 1
ATOM 766 O O . PHE A 1 98 ? 6.250 3.605 -12.678 1.00 93.44 98 PHE A O 1
ATOM 773 N N . ALA A 1 99 ? 5.500 5.669 -12.249 1.00 94.44 99 ALA A N 1
ATOM 774 C CA . ALA A 1 99 ? 6.801 6.318 -12.326 1.00 94.44 99 ALA A CA 1
ATOM 775 C C . ALA A 1 99 ? 6.808 7.604 -11.501 1.00 94.44 99 ALA A C 1
ATOM 777 O O . ALA A 1 99 ? 5.768 8.230 -11.296 1.00 94.44 99 ALA A O 1
ATOM 778 N N . LEU A 1 100 ? 8.005 8.017 -11.091 1.00 95.00 100 LEU A N 1
ATOM 779 C CA . LEU A 1 100 ? 8.247 9.266 -10.383 1.00 95.00 100 LEU A CA 1
ATOM 780 C C . LEU A 1 100 ? 9.130 10.171 -11.241 1.00 95.00 100 LEU A C 1
ATOM 782 O O . LEU A 1 100 ? 10.134 9.729 -11.798 1.00 95.00 100 LEU A O 1
ATOM 786 N N . THR A 1 101 ? 8.767 11.446 -11.342 1.00 97.44 101 THR A N 1
ATOM 787 C CA . THR A 1 101 ? 9.594 12.439 -12.034 1.00 97.44 101 THR A CA 1
ATOM 788 C C . THR A 1 101 ? 10.829 12.780 -11.198 1.00 97.44 101 THR A C 1
ATOM 790 O O . THR A 1 101 ? 10.810 12.661 -9.972 1.00 97.44 101 THR A O 1
ATOM 793 N N . ALA A 1 102 ? 11.905 13.257 -11.832 1.00 98.12 102 ALA A N 1
ATOM 794 C CA . ALA A 1 102 ? 13.090 13.699 -11.094 1.00 98.12 102 ALA A CA 1
ATOM 795 C C . ALA A 1 102 ? 12.770 14.791 -10.043 1.00 98.12 102 ALA A C 1
ATOM 797 O O . ALA A 1 102 ? 13.198 14.638 -8.898 1.00 98.12 102 ALA A O 1
ATOM 798 N N . PRO A 1 103 ? 11.950 15.827 -10.337 1.00 98.38 103 PRO A N 1
ATOM 799 C CA . PRO A 1 103 ? 11.498 16.765 -9.309 1.00 98.38 103 PRO A CA 1
ATOM 800 C C . PRO A 1 103 ? 10.745 16.087 -8.156 1.00 98.38 103 PRO A C 1
ATOM 802 O O . PRO A 1 103 ? 11.090 16.309 -6.997 1.00 98.38 103 PRO A O 1
ATOM 805 N N . GLY A 1 104 ? 9.796 15.189 -8.454 1.00 97.69 104 GLY A N 1
ATOM 806 C CA . GLY A 1 104 ? 9.048 14.462 -7.423 1.00 97.69 104 GLY A CA 1
ATOM 807 C C . GLY A 1 104 ? 9.942 13.574 -6.550 1.00 97.69 104 GLY A C 1
ATOM 808 O O . GLY A 1 104 ? 9.713 13.436 -5.348 1.00 97.69 104 GLY A O 1
ATOM 809 N N . PHE A 1 105 ? 11.011 13.011 -7.118 1.00 97.94 105 PHE A N 1
ATOM 810 C CA . PHE A 1 105 ? 12.041 12.309 -6.355 1.00 97.94 105 PHE A CA 1
ATOM 811 C C . PHE A 1 105 ? 12.770 13.247 -5.389 1.00 97.94 105 PHE A C 1
ATOM 813 O O . PHE A 1 105 ? 12.877 12.936 -4.200 1.00 97.94 105 PHE A O 1
ATOM 820 N N . HIS A 1 106 ? 13.228 14.409 -5.859 1.00 98.25 106 HIS A N 1
ATOM 821 C CA . HIS A 1 106 ? 13.923 15.376 -5.011 1.00 98.25 106 HIS A CA 1
ATOM 822 C C . HIS A 1 106 ? 13.034 15.911 -3.880 1.00 98.25 106 HIS A C 1
ATOM 824 O O . HIS A 1 106 ? 13.497 16.004 -2.744 1.00 98.25 106 HIS A O 1
ATOM 830 N N . GLU A 1 107 ? 11.749 16.162 -4.137 1.00 98.31 107 GLU A N 1
ATOM 831 C CA . GLU A 1 107 ? 10.777 16.542 -3.102 1.00 98.31 107 GLU A CA 1
ATOM 832 C C . GLU A 1 107 ? 10.657 15.474 -2.002 1.00 98.31 107 GLU A C 1
ATOM 834 O O . GLU A 1 107 ? 10.698 15.789 -0.806 1.00 98.31 107 GLU A O 1
ATOM 839 N N . ARG A 1 108 ? 10.588 14.188 -2.379 1.00 97.44 108 ARG A N 1
ATOM 840 C CA . ARG A 1 108 ? 10.575 13.075 -1.412 1.00 97.44 108 ARG A CA 1
ATOM 841 C C . ARG A 1 108 ? 11.869 12.996 -0.608 1.00 97.44 108 ARG A C 1
ATOM 843 O O . ARG A 1 108 ? 11.813 12.710 0.590 1.00 97.44 108 ARG A O 1
ATOM 850 N N . MET A 1 109 ? 13.018 13.264 -1.229 1.00 98.19 109 MET A N 1
ATOM 851 C CA . MET A 1 109 ? 14.312 13.287 -0.537 1.00 98.19 109 MET A CA 1
ATOM 852 C C . MET A 1 109 ? 14.402 14.440 0.470 1.00 98.19 109 MET A C 1
ATOM 854 O O . MET A 1 109 ? 14.830 14.215 1.602 1.00 98.19 109 MET A O 1
ATOM 858 N N . VAL A 1 110 ? 13.922 15.638 0.118 1.00 98.44 110 VAL A N 1
ATOM 859 C CA . VAL A 1 110 ? 13.850 16.785 1.043 1.00 98.44 110 VAL A CA 1
ATOM 860 C C . VAL A 1 110 ? 12.956 16.463 2.240 1.00 98.44 110 VAL A C 1
ATOM 862 O O . VAL A 1 110 ? 13.366 16.639 3.389 1.00 98.44 110 VAL A O 1
ATOM 865 N N . ARG A 1 111 ? 11.759 15.913 1.998 1.00 98.19 111 ARG A N 1
ATOM 866 C CA . ARG A 1 111 ? 10.844 15.505 3.074 1.00 98.19 111 ARG A CA 1
ATOM 867 C C . ARG A 1 111 ? 11.474 14.452 3.988 1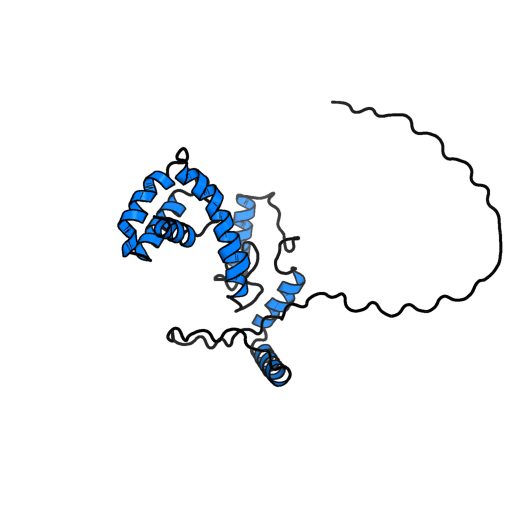.00 98.19 111 ARG A C 1
ATOM 869 O O . ARG A 1 111 ? 11.337 14.537 5.207 1.00 98.19 111 ARG A O 1
ATOM 876 N N . ARG A 1 112 ? 12.172 13.466 3.416 1.00 97.75 112 ARG A N 1
ATOM 877 C CA . ARG A 1 112 ? 12.891 12.442 4.183 1.00 97.75 112 ARG A CA 1
ATOM 878 C C . ARG A 1 112 ? 13.977 13.060 5.059 1.00 97.75 112 ARG A C 1
ATOM 880 O O . ARG A 1 112 ? 14.035 12.721 6.233 1.00 97.75 112 ARG A O 1
ATOM 887 N N . GLN A 1 113 ? 14.790 13.969 4.521 1.00 98.12 113 GLN A N 1
ATOM 888 C CA . GLN A 1 113 ? 15.843 14.642 5.284 1.00 98.12 113 GLN A CA 1
ATOM 889 C C . GLN A 1 113 ? 15.273 15.430 6.473 1.00 98.12 113 GLN A C 1
ATOM 891 O O . GLN A 1 113 ? 15.867 15.428 7.547 1.00 98.12 113 GLN A O 1
ATOM 896 N N . ALA A 1 114 ? 14.115 16.071 6.296 1.00 98.56 114 ALA A N 1
ATOM 897 C CA . ALA A 1 114 ? 13.465 16.841 7.353 1.00 98.56 114 ALA A CA 1
ATOM 898 C C . ALA A 1 114 ? 12.850 15.966 8.461 1.00 98.56 114 ALA A C 1
ATOM 900 O O . ALA A 1 114 ? 12.895 16.341 9.629 1.00 98.56 114 ALA A O 1
ATOM 901 N N . LEU A 1 115 ? 12.260 14.816 8.110 1.00 98.19 115 LEU A N 1
ATOM 902 C CA . LEU A 1 115 ? 11.479 14.000 9.052 1.00 98.19 115 LEU A CA 1
ATOM 903 C C . LEU A 1 115 ? 12.237 12.786 9.604 1.00 98.19 115 LEU A C 1
ATOM 905 O O . LEU A 1 115 ? 11.990 12.366 10.730 1.00 98.19 115 LEU A O 1
ATOM 909 N N . LEU A 1 116 ? 13.108 12.179 8.798 1.00 97.81 116 LEU A N 1
ATOM 910 C CA . LEU A 1 116 ? 13.728 10.874 9.045 1.00 97.81 116 LEU A CA 1
ATOM 911 C C . LEU A 1 116 ? 15.196 10.832 8.547 1.00 97.81 116 LEU A C 1
ATOM 913 O O . LEU A 1 116 ? 15.550 9.930 7.778 1.00 97.81 116 LEU A O 1
ATOM 917 N N . PRO A 1 117 ? 16.075 11.764 8.973 1.00 97.56 117 PRO A N 1
ATOM 918 C CA . PRO A 1 117 ? 17.427 11.918 8.414 1.00 97.56 117 PRO A CA 1
ATOM 919 C C . PRO A 1 117 ? 18.342 10.703 8.621 1.00 97.56 117 PRO A C 1
ATOM 921 O O . PRO A 1 117 ? 19.245 10.472 7.825 1.00 97.56 117 PRO A O 1
ATOM 924 N N . LEU A 1 118 ? 18.109 9.916 9.677 1.00 98.06 118 LEU A N 1
ATOM 925 C CA . LEU A 1 118 ? 18.904 8.726 10.013 1.00 98.06 118 LEU A CA 1
ATOM 926 C C . LEU A 1 118 ? 18.224 7.409 9.606 1.00 98.06 118 LEU A C 1
ATOM 928 O O . LEU A 1 118 ? 18.704 6.330 9.945 1.00 98.06 118 LEU A O 1
ATOM 932 N N . SER A 1 119 ? 17.080 7.474 8.918 1.00 98.00 119 SER A N 1
ATOM 933 C CA . SER A 1 119 ? 16.375 6.269 8.479 1.00 98.00 119 SER A CA 1
ATOM 934 C C . SER A 1 119 ? 17.169 5.539 7.393 1.00 98.00 119 SER A C 1
ATOM 936 O O . SER A 1 119 ? 17.803 6.160 6.536 1.00 98.00 119 SER A O 1
ATOM 938 N N . MET A 1 120 ? 17.089 4.208 7.384 1.00 97.88 120 MET A N 1
ATOM 939 C CA . MET A 1 120 ? 17.730 3.368 6.372 1.00 97.88 120 MET A CA 1
ATOM 940 C C . MET A 1 120 ? 17.097 3.554 4.992 1.00 97.88 120 MET A C 1
ATOM 942 O O . MET A 1 120 ? 15.872 3.552 4.850 1.00 97.88 120 MET A O 1
ATOM 946 N N . THR A 1 121 ? 17.938 3.661 3.967 1.00 97.12 121 THR A N 1
ATOM 947 C CA . THR A 1 121 ? 17.544 3.482 2.565 1.00 97.12 121 THR A CA 1
ATOM 948 C C . THR A 1 121 ? 17.999 2.092 2.144 1.00 97.12 121 THR A C 1
ATOM 950 O O . THR A 1 121 ? 19.148 1.729 2.382 1.00 97.12 121 THR A O 1
ATOM 953 N N . THR A 1 122 ? 17.109 1.302 1.548 1.00 97.38 122 THR A N 1
ATOM 954 C CA . THR A 1 122 ? 17.426 -0.052 1.083 1.00 97.38 122 THR A CA 1
ATOM 955 C C . THR A 1 122 ? 16.877 -0.277 -0.317 1.00 97.38 122 THR A C 1
ATOM 957 O O . THR A 1 122 ? 15.834 0.269 -0.674 1.00 97.38 122 THR A O 1
ATOM 960 N N . LEU A 1 123 ? 17.591 -1.079 -1.103 1.00 97.62 123 LEU A N 1
ATOM 961 C CA . LEU A 1 123 ? 17.172 -1.512 -2.431 1.00 97.62 123 LEU A CA 1
ATOM 962 C C . LEU A 1 123 ? 16.861 -3.016 -2.443 1.00 97.62 123 LEU A C 1
ATOM 964 O O . LEU A 1 123 ? 15.871 -3.428 -3.046 1.00 97.62 123 LEU A O 1
ATOM 968 N N . THR A 1 124 ? 17.627 -3.827 -1.716 1.00 97.81 124 THR A N 1
ATOM 969 C CA . THR A 1 124 ? 17.414 -5.274 -1.610 1.00 97.81 124 THR A CA 1
ATOM 970 C C . THR A 1 124 ? 17.420 -5.703 -0.146 1.00 97.81 124 THR A C 1
ATOM 972 O O . THR A 1 124 ? 18.271 -5.284 0.637 1.00 97.81 124 THR A O 1
ATOM 975 N N . THR A 1 125 ? 16.484 -6.571 0.229 1.00 97.44 125 THR A N 1
ATOM 976 C CA . THR A 1 125 ? 16.462 -7.244 1.536 1.00 97.44 125 THR A CA 1
ATOM 977 C C . THR A 1 125 ? 16.245 -8.744 1.336 1.00 97.44 125 THR A C 1
ATOM 979 O O . THR A 1 125 ? 16.074 -9.214 0.212 1.00 97.44 125 THR A O 1
ATOM 982 N N . HIS A 1 126 ? 16.241 -9.517 2.423 1.00 97.44 126 HIS A N 1
ATOM 983 C CA . HIS A 1 126 ? 15.873 -10.934 2.357 1.00 97.44 126 HIS A CA 1
ATOM 984 C C . HIS A 1 126 ? 14.383 -11.157 2.035 1.00 97.44 126 HIS A C 1
ATOM 986 O O . HIS A 1 126 ? 14.032 -12.245 1.587 1.00 97.44 126 HIS A O 1
ATOM 992 N N . ASP A 1 127 ? 13.544 -10.129 2.208 1.00 95.81 127 ASP A N 1
ATOM 993 C CA . ASP A 1 127 ? 12.096 -10.182 1.972 1.00 95.81 127 ASP A CA 1
ATOM 994 C C . ASP A 1 127 ? 11.661 -9.503 0.667 1.00 95.81 127 ASP A C 1
ATOM 996 O O . ASP A 1 127 ? 10.517 -9.683 0.239 1.00 95.81 127 ASP A O 1
ATOM 1000 N N . THR A 1 128 ? 12.543 -8.730 0.014 1.00 95.69 128 THR A N 1
ATOM 1001 C CA . THR A 1 128 ? 12.192 -8.119 -1.274 1.00 95.69 128 THR A CA 1
ATOM 1002 C C . THR A 1 128 ? 11.820 -9.197 -2.285 1.00 95.69 128 THR A C 1
ATOM 1004 O O . THR A 1 128 ? 12.547 -10.183 -2.434 1.00 95.69 128 THR A O 1
ATOM 1007 N N . LYS A 1 129 ? 10.719 -9.014 -3.024 1.00 94.12 129 LYS A N 1
ATOM 1008 C CA . LYS A 1 129 ? 10.238 -10.023 -3.986 1.00 94.12 129 LYS A CA 1
ATOM 1009 C C . LYS A 1 129 ? 11.250 -10.221 -5.119 1.00 94.12 129 LYS A C 1
ATOM 1011 O O . LYS A 1 129 ? 11.331 -11.308 -5.695 1.00 94.12 129 LYS A O 1
ATOM 1016 N N . ARG A 1 130 ? 12.004 -9.166 -5.458 1.00 94.56 130 ARG A N 1
ATOM 1017 C CA . ARG A 1 130 ? 13.082 -9.155 -6.465 1.00 94.56 130 ARG A CA 1
ATOM 1018 C C . ARG A 1 130 ? 14.235 -8.257 -6.011 1.00 94.56 130 ARG A C 1
ATOM 1020 O O . ARG A 1 130 ? 13.985 -7.172 -5.487 1.00 94.56 130 ARG A O 1
ATOM 1027 N N . SER A 1 131 ? 15.476 -8.669 -6.285 1.00 97.12 131 SER A N 1
ATOM 1028 C CA . SER A 1 131 ? 16.666 -7.836 -6.048 1.00 97.12 131 SER A CA 1
ATOM 1029 C C . SER A 1 131 ? 16.686 -6.593 -6.938 1.00 97.12 131 SER A C 1
ATOM 1031 O O . SER A 1 131 ? 16.061 -6.565 -8.001 1.00 97.12 131 SER A O 1
ATOM 1033 N N . GLU A 1 132 ? 17.442 -5.578 -6.532 1.00 97.88 132 GLU A N 1
ATOM 1034 C CA . GLU A 1 132 ? 17.567 -4.308 -7.253 1.00 97.88 132 GLU A CA 1
ATOM 1035 C C . GLU A 1 132 ? 17.996 -4.462 -8.716 1.00 97.88 132 GLU A C 1
ATOM 1037 O O . GLU A 1 132 ? 17.335 -3.904 -9.587 1.00 97.88 132 GLU A O 1
ATOM 1042 N N . ASP A 1 133 ? 18.998 -5.294 -9.014 1.00 97.62 133 ASP A N 1
ATOM 1043 C CA . ASP A 1 133 ? 19.461 -5.535 -10.389 1.00 97.62 133 ASP A CA 1
ATOM 1044 C C . ASP A 1 133 ? 18.398 -6.224 -11.247 1.00 97.62 133 ASP A C 1
ATOM 1046 O O . ASP A 1 133 ? 18.232 -5.925 -12.433 1.00 97.62 133 ASP A O 1
ATOM 1050 N N . THR A 1 134 ? 17.645 -7.149 -10.643 1.00 97.00 134 THR A N 1
ATOM 1051 C CA . THR A 1 134 ? 16.517 -7.803 -11.315 1.00 97.00 134 THR A CA 1
ATOM 1052 C C . THR A 1 134 ? 15.462 -6.763 -11.670 1.00 97.00 134 THR A C 1
ATOM 1054 O O . THR A 1 134 ? 14.938 -6.765 -12.783 1.00 97.00 134 THR A O 1
ATOM 1057 N N . ARG A 1 135 ? 15.173 -5.842 -10.743 1.00 97.00 135 ARG A N 1
ATOM 1058 C CA . ARG A 1 135 ? 14.219 -4.759 -10.976 1.00 97.00 135 ARG A CA 1
ATOM 1059 C C . ARG A 1 135 ? 14.728 -3.772 -12.029 1.00 97.00 135 ARG A C 1
ATOM 1061 O O . ARG A 1 135 ? 13.974 -3.451 -12.936 1.00 97.00 135 ARG A O 1
ATOM 1068 N N . ALA A 1 136 ? 15.995 -3.367 -11.987 1.00 96.38 136 ALA A N 1
ATOM 1069 C CA . ALA A 1 136 ? 16.585 -2.468 -12.978 1.00 96.38 136 ALA A CA 1
ATOM 1070 C C . ALA A 1 136 ? 16.452 -3.019 -14.410 1.00 96.38 136 ALA A C 1
ATOM 1072 O O . ALA A 1 136 ? 16.006 -2.310 -15.310 1.00 96.38 136 ALA A O 1
ATOM 1073 N N . ARG A 1 137 ? 16.741 -4.313 -14.610 1.00 96.19 137 ARG A N 1
ATOM 1074 C CA . ARG A 1 137 ? 16.584 -4.973 -15.919 1.00 96.19 137 ARG A CA 1
ATOM 1075 C C . ARG A 1 137 ? 15.131 -5.053 -16.379 1.00 96.19 137 ARG A C 1
ATOM 1077 O O . ARG A 1 137 ? 14.859 -4.830 -17.551 1.00 96.19 137 ARG A O 1
ATOM 1084 N N . ILE A 1 138 ? 14.202 -5.372 -15.476 1.00 95.06 138 ILE A N 1
ATOM 1085 C CA . ILE A 1 138 ? 12.771 -5.419 -15.810 1.00 95.06 138 ILE A CA 1
ATOM 1086 C C . ILE A 1 138 ? 12.252 -4.014 -16.143 1.00 95.06 138 ILE A C 1
ATOM 1088 O O . ILE A 1 138 ? 11.473 -3.874 -17.077 1.00 95.06 138 ILE A O 1
ATOM 1092 N N . SER A 1 139 ? 12.686 -2.969 -15.434 1.00 95.56 139 SER A N 1
ATOM 1093 C CA . SER A 1 139 ? 12.232 -1.596 -15.689 1.00 95.56 139 SER A CA 1
ATOM 1094 C C . SER A 1 139 ? 12.614 -1.091 -17.083 1.00 95.56 139 SER A C 1
ATOM 1096 O O . SER A 1 139 ? 11.819 -0.376 -17.689 1.00 95.56 139 SER A O 1
ATOM 1098 N N . ALA A 1 140 ? 13.751 -1.530 -17.634 1.00 95.69 140 ALA A N 1
ATOM 1099 C CA . ALA A 1 140 ? 14.164 -1.202 -19.002 1.00 95.69 140 ALA A CA 1
ATOM 1100 C C . ALA A 1 140 ? 13.154 -1.673 -20.072 1.00 95.69 140 ALA A C 1
ATOM 1102 O O . ALA A 1 140 ? 13.087 -1.097 -21.152 1.00 95.69 140 ALA A O 1
ATOM 1103 N N . ILE A 1 141 ? 12.309 -2.671 -19.767 1.00 95.19 141 ILE A N 1
ATOM 1104 C CA . ILE A 1 141 ? 11.224 -3.110 -20.664 1.00 95.19 141 ILE A CA 1
ATOM 1105 C C . ILE A 1 141 ? 10.253 -1.960 -20.960 1.00 95.19 141 ILE A C 1
ATOM 1107 O O . ILE A 1 141 ? 9.713 -1.882 -22.060 1.00 95.19 141 ILE A O 1
ATOM 1111 N N . SER A 1 142 ? 10.047 -1.043 -20.007 1.00 94.75 142 SER A N 1
ATOM 1112 C CA . SER A 1 142 ? 9.158 0.106 -20.207 1.00 94.75 142 SER A CA 1
ATOM 1113 C C . SER A 1 142 ? 9.645 1.092 -21.278 1.00 94.75 142 SER A C 1
ATOM 1115 O O . SER A 1 142 ? 8.840 1.874 -21.778 1.00 94.75 142 SER A O 1
ATOM 1117 N N . GLU A 1 143 ? 10.919 1.018 -21.670 1.00 96.12 143 GLU A N 1
ATOM 1118 C CA . GLU A 1 143 ? 11.527 1.846 -22.719 1.00 96.12 143 GLU A CA 1
ATOM 1119 C C . GLU A 1 143 ? 11.561 1.142 -24.091 1.00 96.12 143 GLU A C 1
ATOM 1121 O O . GLU A 1 143 ? 11.718 1.806 -25.110 1.00 96.12 143 GLU A O 1
ATOM 1126 N N . ALA A 1 144 ? 11.369 -0.183 -24.133 1.00 95.44 144 ALA A N 1
ATOM 1127 C CA . ALA A 1 144 ? 11.455 -1.029 -25.333 1.00 95.44 144 ALA A CA 1
ATOM 1128 C C . ALA A 1 144 ? 10.190 -1.895 -25.509 1.00 95.44 144 ALA A C 1
ATOM 1130 O O . ALA A 1 144 ? 10.246 -3.121 -25.660 1.00 95.44 144 ALA A O 1
ATOM 1131 N N . VAL A 1 145 ? 9.016 -1.258 -25.398 1.00 94.38 145 VAL A N 1
ATOM 1132 C CA . VAL A 1 145 ? 7.713 -1.947 -25.418 1.00 94.38 145 VAL A CA 1
ATOM 1133 C C . VAL A 1 145 ? 7.479 -2.731 -26.721 1.00 94.38 145 VAL A C 1
ATOM 1135 O O . VAL A 1 145 ? 7.112 -3.902 -26.615 1.00 94.38 145 VAL A O 1
ATOM 1138 N N . PRO A 1 146 ? 7.711 -2.176 -27.931 1.00 96.25 146 PRO A N 1
ATOM 1139 C CA . PRO A 1 146 ? 7.495 -2.922 -29.175 1.00 96.25 146 PRO A CA 1
ATOM 1140 C C . PRO A 1 146 ? 8.365 -4.183 -29.289 1.00 96.25 146 PRO A C 1
ATOM 1142 O O . PRO A 1 146 ? 7.894 -5.241 -29.709 1.00 96.25 146 PRO A O 1
ATOM 1145 N N . GLU A 1 147 ? 9.634 -4.099 -28.887 1.00 96.69 147 GLU A N 1
ATOM 1146 C CA . GLU A 1 147 ? 10.577 -5.217 -28.896 1.00 96.69 147 GLU A CA 1
ATOM 1147 C C . GLU A 1 147 ? 10.162 -6.298 -27.899 1.00 96.69 147 GLU A C 1
ATOM 1149 O O . GLU A 1 147 ? 10.240 -7.494 -28.195 1.00 96.69 147 GLU A O 1
ATOM 1154 N N . TRP A 1 148 ? 9.692 -5.881 -26.723 1.00 94.81 148 TRP A N 1
ATOM 1155 C CA . TRP A 1 148 ? 9.183 -6.790 -25.709 1.00 94.81 148 TRP A CA 1
ATOM 1156 C C . TRP A 1 148 ? 7.922 -7.527 -26.167 1.00 94.81 148 TRP A C 1
ATOM 1158 O O . TRP A 1 148 ? 7.830 -8.741 -25.980 1.00 94.81 148 TRP A O 1
ATOM 1168 N N . GLU A 1 149 ? 6.974 -6.836 -26.804 1.00 94.38 149 GLU A N 1
ATOM 1169 C CA . GLU A 1 149 ? 5.773 -7.462 -27.370 1.00 94.38 149 GLU A CA 1
ATOM 1170 C C . GLU A 1 149 ? 6.137 -8.512 -28.428 1.00 94.38 149 GLU A C 1
ATOM 1172 O O . GLU A 1 149 ? 5.672 -9.651 -28.357 1.00 94.38 149 GLU A O 1
ATOM 1177 N N . ALA A 1 150 ? 7.044 -8.177 -29.352 1.00 95.81 150 ALA A N 1
ATOM 1178 C CA . ALA A 1 150 ? 7.519 -9.112 -30.372 1.00 95.81 150 ALA A CA 1
ATOM 1179 C C . ALA A 1 150 ? 8.251 -10.327 -29.770 1.00 95.81 150 ALA A C 1
ATOM 1181 O O . ALA A 1 150 ? 8.119 -11.452 -30.262 1.00 95.81 150 ALA A O 1
ATOM 1182 N N . PHE A 1 151 ? 9.025 -10.118 -28.701 1.00 94.56 151 PHE A N 1
ATOM 1183 C CA . PHE A 1 151 ? 9.673 -11.199 -27.962 1.00 94.56 151 PHE A CA 1
ATOM 1184 C C . PHE A 1 151 ? 8.644 -12.127 -27.307 1.00 94.56 151 PHE A C 1
ATOM 1186 O O . PHE A 1 151 ? 8.737 -13.346 -27.457 1.00 94.56 151 PHE A O 1
ATOM 1193 N N . VAL A 1 152 ? 7.651 -11.566 -26.612 1.00 91.88 152 VAL A N 1
ATOM 1194 C CA . VAL A 1 152 ? 6.589 -12.329 -25.946 1.00 91.88 152 VAL A CA 1
ATOM 1195 C C . VAL A 1 152 ? 5.804 -13.177 -26.944 1.00 91.88 152 VAL A C 1
ATOM 1197 O O . VAL A 1 152 ? 5.615 -14.368 -26.694 1.00 91.88 152 VAL A O 1
ATOM 1200 N N . ASP A 1 153 ? 5.404 -12.601 -28.076 1.00 93.25 153 ASP A N 1
ATOM 1201 C CA . ASP A 1 153 ? 4.643 -13.307 -29.110 1.00 93.25 153 ASP A CA 1
ATOM 1202 C C . ASP A 1 153 ? 5.438 -14.504 -29.657 1.00 93.25 153 ASP A C 1
ATOM 1204 O O . ASP A 1 153 ? 4.941 -15.632 -29.669 1.00 93.25 153 ASP A O 1
ATOM 1208 N N . ARG A 1 154 ? 6.726 -14.304 -29.968 1.00 93.69 154 ARG A N 1
ATOM 1209 C CA . ARG A 1 154 ? 7.626 -15.389 -30.393 1.00 93.69 154 ARG A CA 1
ATOM 1210 C C . ARG A 1 154 ? 7.756 -16.486 -29.335 1.00 93.69 154 ARG A C 1
ATOM 1212 O O . ARG A 1 154 ? 7.777 -17.672 -29.660 1.00 93.69 154 ARG A O 1
ATOM 1219 N N . MET A 1 155 ? 7.864 -16.117 -28.060 1.00 92.62 155 MET A N 1
ATOM 1220 C CA . MET A 1 155 ? 7.979 -17.096 -26.978 1.00 92.62 155 MET A CA 1
ATOM 1221 C C . MET A 1 155 ? 6.691 -17.904 -26.787 1.00 92.62 155 MET A C 1
ATOM 1223 O O . MET A 1 155 ? 6.778 -19.091 -26.482 1.00 92.62 155 MET A O 1
ATOM 1227 N N . GLN A 1 156 ? 5.517 -17.303 -26.994 1.00 89.44 156 GLN A N 1
ATOM 1228 C CA . GLN A 1 156 ? 4.227 -18.001 -26.933 1.00 89.44 156 GLN A CA 1
ATOM 1229 C C . GLN A 1 156 ? 4.033 -18.984 -28.097 1.00 89.44 156 GLN A C 1
ATOM 1231 O O . GLN A 1 156 ? 3.431 -20.043 -27.911 1.00 89.44 156 GLN A O 1
ATOM 1236 N N . GLU A 1 157 ? 4.565 -18.667 -29.280 1.00 90.31 157 GLU A N 1
ATOM 1237 C CA . GLU A 1 157 ? 4.581 -19.587 -30.423 1.00 90.31 157 GLU A CA 1
ATOM 1238 C C . GLU A 1 157 ? 5.460 -20.819 -30.154 1.00 90.31 157 GLU A C 1
ATOM 1240 O O . GLU A 1 157 ? 5.059 -21.948 -30.444 1.00 90.31 157 GLU A O 1
ATOM 1245 N N . LEU A 1 158 ? 6.646 -20.608 -29.571 1.00 91.44 158 LEU A N 1
ATOM 1246 C CA . LEU A 1 158 ? 7.628 -21.667 -29.305 1.00 91.44 158 LEU A CA 1
ATOM 1247 C C . LEU A 1 158 ? 7.279 -22.520 -28.082 1.00 91.44 158 LEU A C 1
ATOM 1249 O O . LEU A 1 158 ? 7.504 -23.730 -28.074 1.00 91.44 158 LEU A O 1
ATOM 1253 N N . ALA A 1 159 ? 6.741 -21.894 -27.041 1.00 85.06 159 ALA A N 1
ATOM 1254 C CA . ALA A 1 159 ? 6.337 -22.543 -25.810 1.00 85.06 159 ALA A CA 1
ATOM 1255 C C . ALA A 1 159 ? 4.856 -22.252 -25.576 1.00 85.06 159 ALA A C 1
ATOM 1257 O O . ALA A 1 159 ? 4.474 -21.170 -25.131 1.00 85.06 159 ALA A O 1
ATOM 1258 N N . ARG A 1 160 ? 4.005 -23.251 -25.840 1.00 70.25 160 ARG A N 1
ATOM 1259 C CA . ARG A 1 160 ? 2.591 -23.209 -25.451 1.00 70.25 160 ARG A CA 1
ATOM 1260 C C . ARG A 1 160 ? 2.501 -23.277 -23.931 1.00 70.25 160 ARG A C 1
ATOM 1262 O O . ARG A 1 160 ? 2.323 -24.349 -23.357 1.00 70.25 160 ARG A O 1
ATOM 1269 N N . PHE A 1 161 ? 2.664 -22.140 -23.268 1.00 62.88 161 PHE A N 1
ATOM 1270 C CA . PHE A 1 161 ? 2.403 -22.040 -21.843 1.00 62.88 161 PHE A CA 1
ATOM 1271 C C . PHE A 1 161 ? 0.912 -22.304 -21.623 1.00 62.88 161 PHE A C 1
ATOM 1273 O O . PHE A 1 161 ? 0.086 -21.628 -22.242 1.00 62.88 161 PHE A O 1
ATOM 1280 N N . PRO A 1 162 ? 0.531 -23.255 -20.754 1.00 58.69 162 PRO A N 1
ATOM 1281 C CA . PRO A 1 162 ? -0.840 -23.328 -20.293 1.00 58.69 162 PRO A CA 1
ATOM 1282 C C . PRO A 1 162 ? -1.145 -21.993 -19.617 1.00 58.69 162 PRO A C 1
ATOM 1284 O O . PRO A 1 162 ? -0.619 -21.694 -18.543 1.00 58.69 162 PRO A O 1
ATOM 1287 N N . THR A 1 163 ? -1.960 -21.157 -20.256 1.00 57.25 163 THR A N 1
ATOM 1288 C CA . THR A 1 163 ? -2.520 -19.969 -19.619 1.00 57.25 163 THR A CA 1
ATOM 1289 C C . THR A 1 163 ? -3.494 -20.460 -18.558 1.00 57.25 163 THR A C 1
ATOM 1291 O O . THR A 1 163 ? -4.686 -20.625 -18.808 1.00 57.25 163 THR A O 1
ATOM 1294 N N . GLY A 1 164 ? -2.981 -20.778 -17.372 1.00 47.34 164 GLY A N 1
ATOM 1295 C CA . GLY A 1 164 ? -3.823 -20.985 -16.209 1.00 47.34 164 GLY A CA 1
ATOM 1296 C C . GLY A 1 164 ? -4.586 -19.689 -15.956 1.00 47.34 164 GLY A C 1
ATOM 1297 O O . GLY A 1 164 ? -3.954 -18.669 -15.683 1.00 47.34 164 GLY A O 1
ATOM 1298 N N . HIS A 1 165 ? -5.918 -19.774 -16.000 1.00 41.56 165 HIS A N 1
ATOM 1299 C CA . HIS A 1 165 ? -6.923 -18.723 -15.777 1.00 41.56 165 HIS A CA 1
ATOM 1300 C C . HIS A 1 165 ? -7.327 -17.918 -17.025 1.00 41.56 165 HIS A C 1
ATOM 1302 O O . HIS A 1 165 ? -6.902 -16.785 -17.244 1.00 41.56 165 HIS A O 1
ATOM 1308 N N . SER A 1 166 ? -8.278 -18.473 -17.780 1.00 34.44 166 SER A N 1
ATOM 1309 C CA . SER A 1 166 ? -9.313 -17.684 -18.451 1.00 34.44 166 SER A CA 1
ATOM 1310 C C . SER A 1 166 ? -10.025 -16.814 -17.405 1.00 34.44 166 SER A C 1
ATOM 1312 O O . SER A 1 166 ? -10.831 -17.312 -16.618 1.00 34.44 166 SER A O 1
ATOM 1314 N N . GLN A 1 167 ? -9.685 -15.529 -17.344 1.00 40.53 167 GLN A N 1
ATOM 1315 C CA . GLN A 1 167 ? -10.444 -14.544 -16.572 1.00 40.53 167 GLN A CA 1
ATOM 1316 C C . GLN A 1 167 ? -11.852 -14.413 -17.187 1.00 40.53 167 GLN A C 1
ATOM 1318 O O . GLN A 1 167 ? -11.952 -14.327 -18.415 1.00 40.53 167 GLN A O 1
ATOM 1323 N N . PRO A 1 168 ? -12.940 -14.377 -16.394 1.00 30.62 168 PRO A N 1
ATOM 1324 C CA . PRO A 1 168 ? -14.242 -13.963 -16.900 1.00 30.62 168 PRO A CA 1
ATOM 1325 C C . PRO A 1 168 ? -14.136 -12.523 -17.411 1.00 30.62 168 PRO A C 1
ATOM 1327 O O . PRO A 1 168 ? -13.537 -11.666 -16.761 1.00 30.62 168 PRO A O 1
ATOM 1330 N N . SER A 1 169 ? -14.705 -12.257 -18.583 1.00 31.08 169 SER A N 1
ATOM 1331 C CA . SER A 1 169 ? -14.749 -10.929 -19.188 1.00 31.08 169 SER A CA 1
ATOM 1332 C C . SER A 1 169 ? -15.551 -9.961 -18.311 1.00 31.08 169 SER A C 1
ATOM 1334 O O . SER A 1 169 ? -16.774 -9.883 -18.428 1.00 31.08 169 SER A O 1
ATOM 1336 N N . TYR A 1 170 ? -14.881 -9.201 -17.448 1.00 32.59 170 TYR A N 1
ATOM 1337 C CA . TYR A 1 170 ? -15.470 -7.988 -16.891 1.00 32.59 170 TYR A CA 1
ATOM 1338 C C . TYR A 1 170 ? -15.446 -6.893 -17.965 1.00 32.59 170 TYR A C 1
ATOM 1340 O O . TYR A 1 170 ? -14.458 -6.723 -18.681 1.00 32.59 170 TYR A O 1
ATOM 1348 N N . GLY A 1 171 ? -16.600 -6.242 -18.137 1.00 28.22 171 GLY A N 1
ATOM 1349 C CA . GLY A 1 171 ? -16.939 -5.380 -19.267 1.00 28.22 171 GLY A CA 1
ATOM 1350 C C . GLY A 1 171 ? -15.893 -4.312 -19.580 1.00 28.22 171 GLY A C 1
ATOM 1351 O O . GLY A 1 171 ? -15.282 -3.741 -18.685 1.00 28.22 171 GLY A O 1
ATOM 1352 N N . LYS A 1 172 ? -15.712 -4.059 -20.880 1.00 29.06 172 LYS A N 1
ATOM 1353 C CA . LYS A 1 172 ? -14.768 -3.090 -21.450 1.00 29.06 172 LYS A CA 1
ATOM 1354 C C . LYS A 1 172 ? -14.885 -1.709 -20.782 1.00 29.06 172 LYS A C 1
ATOM 1356 O O . LYS A 1 172 ? -15.890 -1.036 -21.011 1.00 29.06 172 LYS A O 1
ATOM 1361 N N . PRO A 1 173 ? -13.829 -1.197 -20.130 1.00 31.59 173 PRO A N 1
ATOM 1362 C CA . PRO A 1 173 ? -13.526 0.220 -20.162 1.00 31.59 173 PRO A CA 1
ATOM 1363 C C . PRO A 1 173 ? -12.705 0.483 -21.430 1.00 31.59 173 PRO A C 1
ATOM 1365 O O . PRO A 1 173 ? -11.842 -0.305 -21.826 1.00 31.59 173 PRO A O 1
ATOM 1368 N N . SER A 1 174 ? -13.017 1.573 -22.115 1.00 32.72 174 SER A N 1
ATOM 1369 C CA . SER A 1 174 ? -12.310 2.066 -23.294 1.00 32.72 174 SER A CA 1
ATOM 1370 C C . SER A 1 174 ? -10.782 2.019 -23.139 1.00 32.72 174 SER A C 1
ATOM 1372 O O . SER A 1 174 ? -10.233 2.612 -22.219 1.00 32.72 174 SER A O 1
ATOM 1374 N N . GLN A 1 175 ? -10.125 1.339 -24.084 1.00 36.19 175 GLN A N 1
ATOM 1375 C CA . GLN A 1 175 ? -8.698 1.433 -24.419 1.00 36.19 175 GLN A CA 1
ATOM 1376 C C . GLN A 1 175 ? -7.682 1.378 -23.260 1.00 36.19 175 GLN A C 1
ATOM 1378 O O . GLN A 1 175 ? -7.031 2.363 -22.942 1.00 36.19 175 GLN A O 1
ATOM 1383 N N . VAL A 1 176 ? -7.394 0.170 -22.771 1.00 36.84 176 VAL A N 1
ATOM 1384 C CA . VAL A 1 176 ? -6.008 -0.222 -22.456 1.00 36.84 176 VAL A CA 1
ATOM 1385 C C . VAL A 1 176 ? -5.804 -1.625 -23.017 1.00 36.84 176 VAL A C 1
ATOM 1387 O O . VAL A 1 176 ? -6.293 -2.612 -22.473 1.00 36.84 176 VAL A O 1
ATOM 1390 N N . ARG A 1 177 ? -5.136 -1.724 -24.168 1.00 33.19 177 ARG A N 1
ATOM 1391 C CA . ARG A 1 177 ? -4.841 -2.998 -24.835 1.00 33.19 177 ARG A CA 1
ATOM 1392 C C . ARG A 1 177 ? -3.616 -3.641 -24.174 1.00 33.19 177 ARG A C 1
ATOM 1394 O O . ARG A 1 177 ? -2.557 -3.701 -24.773 1.00 33.19 177 ARG A O 1
ATOM 1401 N N . GLY A 1 178 ? -3.749 -4.079 -22.924 1.00 32.41 178 GLY A N 1
ATOM 1402 C CA . GLY A 1 178 ? -2.723 -4.873 -22.244 1.00 32.41 178 GLY A CA 1
ATOM 1403 C C . GLY A 1 178 ? -3.005 -6.363 -22.417 1.00 32.41 178 GLY A C 1
ATOM 1404 O O . GLY A 1 178 ? -3.949 -6.877 -21.821 1.00 32.41 178 GLY A O 1
ATOM 1405 N N . ARG A 1 179 ? -2.208 -7.066 -23.233 1.00 40.78 179 ARG A N 1
ATOM 1406 C CA . ARG A 1 179 ? -2.129 -8.538 -23.176 1.00 40.78 179 ARG A CA 1
ATOM 1407 C C . ARG A 1 179 ? -1.607 -8.951 -21.789 1.00 40.78 179 ARG A C 1
ATOM 1409 O O . ARG A 1 179 ? -0.867 -8.173 -21.183 1.00 40.78 179 ARG A O 1
ATOM 1416 N N . PRO A 1 180 ? -1.969 -10.134 -21.257 1.00 38.44 180 PRO A N 1
ATOM 1417 C CA . PRO A 1 180 ? -1.413 -10.593 -19.991 1.00 38.44 180 PRO A CA 1
ATOM 1418 C C . PRO A 1 180 ? 0.110 -10.613 -20.108 1.00 38.44 180 PRO A C 1
ATOM 1420 O O . PRO A 1 180 ? 0.656 -11.284 -20.985 1.00 38.44 180 PRO A O 1
ATOM 1423 N N . ALA A 1 181 ? 0.785 -9.849 -19.248 1.00 40.97 181 ALA A N 1
ATOM 1424 C CA . ALA A 1 181 ? 2.230 -9.895 -19.158 1.00 40.97 181 ALA A CA 1
ATOM 1425 C C . ALA A 1 181 ? 2.625 -11.3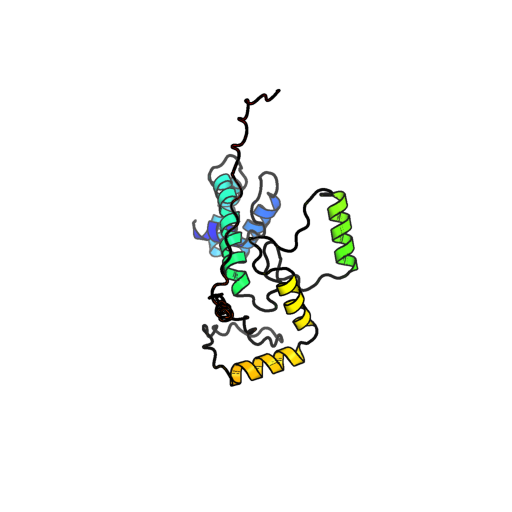49 -18.905 1.00 40.97 181 ALA A C 1
ATOM 1427 O O . ALA A 1 181 ? 2.163 -11.965 -17.936 1.00 40.97 181 ALA A O 1
ATOM 1428 N N . VAL A 1 182 ? 3.445 -11.904 -19.799 1.00 41.28 182 VAL A N 1
ATOM 1429 C CA . VAL A 1 182 ? 4.103 -13.183 -19.561 1.00 41.28 182 VAL A CA 1
ATOM 1430 C C . VAL A 1 182 ? 4.936 -12.984 -18.309 1.00 41.28 182 VAL A C 1
ATOM 1432 O O . VAL A 1 182 ? 5.961 -12.307 -18.309 1.00 41.28 182 VAL A O 1
ATOM 1435 N N . ASN A 1 183 ? 4.416 -13.511 -17.204 1.00 38.44 183 ASN A N 1
ATOM 1436 C CA . ASN A 1 183 ? 5.124 -13.555 -15.947 1.00 38.44 183 ASN A CA 1
ATOM 1437 C C . ASN A 1 183 ? 6.423 -14.303 -16.237 1.00 38.44 183 ASN A C 1
ATOM 1439 O O . ASN A 1 183 ? 6.366 -15.383 -16.831 1.00 38.44 183 ASN A O 1
ATOM 1443 N N . ALA A 1 184 ? 7.569 -13.730 -15.863 1.00 38.44 184 ALA A N 1
ATOM 1444 C CA . ALA A 1 184 ? 8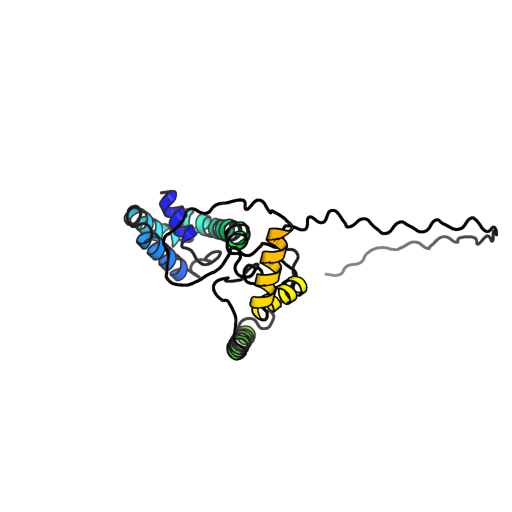.820 -14.469 -15.832 1.00 38.44 184 ALA A CA 1
ATOM 1445 C C . ALA A 1 184 ? 8.555 -15.691 -14.951 1.00 38.44 184 ALA A C 1
ATOM 1447 O O . ALA A 1 184 ? 8.469 -15.594 -13.725 1.00 38.44 184 ALA A O 1
ATOM 1448 N N . SER A 1 185 ? 8.276 -16.815 -15.605 1.00 33.47 185 SER A N 1
ATOM 1449 C CA . SER A 1 185 ? 7.905 -18.060 -14.967 1.00 33.47 185 SER A CA 1
ATOM 1450 C C . SER A 1 185 ? 8.970 -18.348 -13.937 1.00 33.47 185 SER A C 1
ATOM 1452 O O . SER A 1 185 ? 10.156 -18.288 -14.259 1.00 33.47 185 SER A O 1
ATOM 1454 N N . ARG A 1 186 ? 8.515 -18.603 -12.709 1.00 28.86 186 ARG A N 1
ATOM 1455 C CA . ARG A 1 186 ? 9.269 -19.125 -11.575 1.00 28.86 186 ARG A CA 1
ATOM 1456 C C . ARG A 1 186 ? 10.484 -19.905 -12.084 1.00 28.86 186 ARG A C 1
ATOM 1458 O O . ARG A 1 186 ? 10.362 -21.076 -12.430 1.00 28.86 186 ARG A O 1
ATOM 1465 N N . VAL A 1 187 ? 11.648 -19.257 -12.149 1.00 30.34 187 VAL A N 1
ATOM 1466 C CA . VAL A 1 187 ? 12.908 -19.979 -12.272 1.00 30.34 187 VAL A CA 1
ATOM 1467 C C . VAL A 1 187 ? 13.063 -20.621 -10.908 1.00 30.34 187 VAL A C 1
ATOM 1469 O O . VAL A 1 187 ? 13.582 -20.024 -9.968 1.00 30.34 187 VAL A O 1
ATOM 1472 N N . THR A 1 188 ? 12.496 -21.813 -10.747 1.00 26.78 188 THR A N 1
ATOM 1473 C CA . THR A 1 188 ? 12.881 -22.679 -9.648 1.00 26.78 188 THR A CA 1
ATOM 1474 C C . THR A 1 188 ? 14.363 -22.921 -9.849 1.00 26.78 188 THR A C 1
ATOM 1476 O O . THR A 1 188 ? 14.763 -23.626 -10.772 1.00 26.78 188 THR A O 1
ATOM 1479 N N . SER A 1 189 ? 15.179 -22.294 -9.008 1.00 29.66 189 SER A N 1
ATOM 1480 C CA . SER A 1 189 ? 16.564 -22.686 -8.809 1.00 29.66 189 SER A CA 1
ATOM 1481 C C . SER A 1 189 ? 16.568 -24.097 -8.210 1.00 29.66 189 SER A C 1
ATOM 1483 O O . SER A 1 189 ? 16.829 -24.302 -7.030 1.00 29.66 189 SER A O 1
ATOM 1485 N N . SER A 1 190 ? 16.280 -25.114 -9.022 1.00 37.84 190 SER A N 1
ATOM 1486 C CA . SER A 1 190 ? 17.176 -26.254 -8.988 1.00 37.84 190 SER A CA 1
ATOM 1487 C C . SER A 1 190 ? 18.475 -25.694 -9.540 1.00 37.84 190 SER A C 1
ATOM 1489 O O . SER A 1 190 ? 18.515 -25.300 -10.707 1.00 37.84 190 SER A O 1
ATOM 1491 N N . ARG A 1 191 ? 19.474 -25.538 -8.662 1.00 39.81 191 ARG A N 1
ATOM 1492 C CA . ARG A 1 191 ? 20.838 -25.132 -9.012 1.00 39.81 191 ARG A CA 1
ATOM 1493 C C . ARG A 1 191 ? 21.163 -25.610 -10.425 1.00 39.81 191 ARG A C 1
ATOM 1495 O O . ARG A 1 191 ? 21.097 -26.813 -10.678 1.00 39.81 191 ARG A O 1
ATOM 1502 N N . LEU A 1 192 ? 21.500 -24.681 -11.320 1.00 39.00 192 LEU A N 1
ATOM 1503 C CA . LEU A 1 192 ? 22.143 -25.034 -12.583 1.00 39.00 192 LEU A CA 1
ATOM 1504 C C . LEU A 1 192 ? 23.263 -26.037 -12.253 1.00 39.00 192 LEU A C 1
ATOM 1506 O O . LEU A 1 192 ? 24.015 -25.779 -11.303 1.00 39.00 192 LEU A O 1
ATOM 1510 N N . PRO A 1 193 ? 23.340 -27.196 -12.932 1.00 34.50 193 PRO A N 1
ATOM 1511 C CA . PRO A 1 193 ? 24.320 -28.212 -12.585 1.00 34.50 193 PRO A CA 1
ATOM 1512 C C . PRO A 1 193 ? 25.716 -27.594 -12.633 1.00 34.50 193 PRO A C 1
ATOM 1514 O O . PRO A 1 193 ? 26.093 -26.935 -13.605 1.00 34.50 193 PRO A O 1
ATOM 1517 N N . ALA A 1 194 ? 26.462 -27.766 -11.540 1.00 45.25 194 ALA A N 1
ATOM 1518 C CA . ALA A 1 194 ? 27.843 -27.330 -11.464 1.00 45.25 194 ALA A CA 1
ATOM 1519 C C . ALA A 1 194 ? 28.639 -27.964 -12.616 1.00 45.25 194 ALA A C 1
ATOM 1521 O O . ALA A 1 194 ? 28.459 -29.138 -12.943 1.00 45.25 194 ALA A O 1
ATOM 1522 N N . LYS A 1 195 ? 29.519 -27.161 -13.220 1.00 42.03 195 LYS A N 1
ATOM 1523 C CA . LYS A 1 195 ? 30.491 -27.576 -14.240 1.00 42.03 195 LYS A CA 1
ATOM 1524 C C . LYS A 1 195 ? 31.183 -28.881 -13.785 1.00 42.03 195 LYS A C 1
ATOM 1526 O O . LYS A 1 195 ? 31.596 -28.933 -12.624 1.00 42.03 195 LYS A O 1
ATOM 1531 N N . PRO A 1 196 ? 31.325 -29.919 -14.633 1.00 40.06 196 PRO A N 1
ATOM 1532 C CA . PRO A 1 196 ? 31.995 -31.149 -14.223 1.00 40.06 196 PRO A CA 1
ATOM 1533 C C . PRO A 1 196 ? 33.434 -30.843 -13.795 1.00 40.06 196 PRO A C 1
ATOM 1535 O O . PRO A 1 196 ? 34.161 -30.122 -14.482 1.00 40.06 196 PRO A O 1
ATOM 1538 N N . ALA A 1 197 ? 33.812 -31.355 -12.623 1.00 44.62 197 ALA A N 1
ATOM 1539 C CA . ALA A 1 197 ? 35.139 -31.183 -12.056 1.00 44.62 197 ALA A CA 1
ATOM 1540 C C . ALA A 1 197 ? 36.198 -31.828 -12.961 1.00 44.62 197 ALA A C 1
ATOM 1542 O O . ALA A 1 197 ? 36.057 -32.975 -13.386 1.00 44.62 197 ALA A O 1
ATOM 1543 N N . THR A 1 198 ? 37.273 -31.091 -13.228 1.00 47.06 198 THR A N 1
ATOM 1544 C CA . THR A 1 198 ? 38.487 -31.615 -13.858 1.00 47.06 198 THR A CA 1
ATOM 1545 C C . THR A 1 198 ? 39.053 -32.752 -12.992 1.00 47.06 198 THR A C 1
ATOM 1547 O O . THR A 1 198 ? 39.165 -32.567 -11.776 1.00 47.06 198 THR A O 1
ATOM 1550 N N . PRO A 1 199 ? 39.406 -33.921 -13.558 1.00 39.09 199 PRO A N 1
ATOM 1551 C CA . PRO A 1 199 ? 39.923 -35.034 -12.768 1.00 39.09 199 PRO A CA 1
ATOM 1552 C C . PRO A 1 199 ? 41.274 -34.671 -12.122 1.00 39.09 199 PRO A C 1
ATOM 1554 O O . PRO A 1 199 ? 42.082 -33.976 -12.745 1.00 39.09 199 PRO A O 1
ATOM 1557 N N . PRO A 1 200 ? 41.544 -35.117 -10.880 1.00 39.47 200 PRO A N 1
ATOM 1558 C CA . PRO A 1 200 ? 42.782 -34.786 -10.188 1.00 39.47 200 PRO A CA 1
ATOM 1559 C C . PRO A 1 200 ? 43.981 -35.497 -1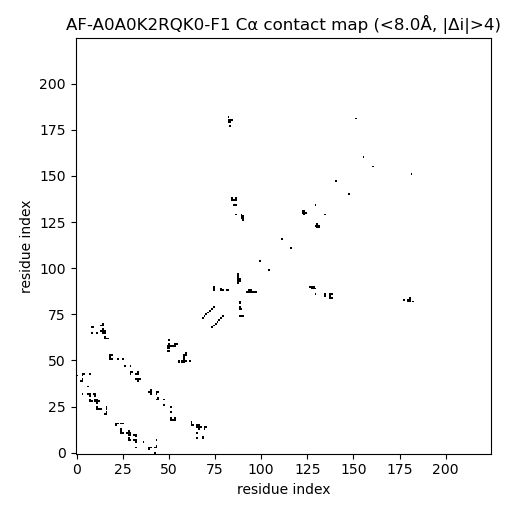0.826 1.00 39.47 200 PRO A C 1
ATOM 1561 O O . PRO A 1 200 ? 43.944 -36.696 -11.101 1.00 39.47 200 PRO A O 1
ATOM 1564 N N . ALA A 1 201 ? 45.069 -34.750 -11.018 1.00 40.88 201 ALA A N 1
ATOM 1565 C CA . ALA A 1 201 ? 46.365 -35.305 -11.383 1.00 40.88 201 ALA A CA 1
ATOM 1566 C C . ALA A 1 201 ? 46.897 -36.211 -10.255 1.00 40.88 201 ALA A C 1
ATOM 1568 O O . ALA A 1 201 ? 46.794 -35.877 -9.073 1.00 40.88 201 ALA A O 1
ATOM 1569 N N . GLY A 1 202 ? 47.441 -37.369 -10.641 1.00 36.59 202 GLY A N 1
ATOM 1570 C CA . GLY A 1 202 ? 47.955 -38.409 -9.747 1.00 36.59 202 GLY A CA 1
ATOM 1571 C C . GLY A 1 202 ? 49.135 -37.981 -8.856 1.00 36.59 202 GLY A C 1
ATOM 1572 O O . GLY A 1 202 ? 49.678 -36.884 -8.991 1.00 36.59 202 GLY A O 1
ATOM 1573 N N . PRO A 1 203 ? 49.541 -38.845 -7.908 1.00 33.81 203 PRO A N 1
ATOM 1574 C CA . PRO A 1 203 ? 50.293 -38.433 -6.732 1.00 33.81 203 PRO A CA 1
ATOM 1575 C C . PRO A 1 203 ? 51.783 -38.258 -7.036 1.00 33.81 203 PRO A C 1
ATOM 1577 O O . PRO A 1 203 ? 52.439 -39.183 -7.513 1.00 33.81 203 PRO A O 1
ATOM 1580 N N . SER A 1 204 ? 52.349 -37.107 -6.660 1.00 34.69 204 SER A N 1
ATOM 1581 C CA . SER A 1 204 ? 53.799 -36.942 -6.548 1.00 34.69 204 SER A CA 1
ATOM 1582 C C . SER A 1 204 ? 54.232 -37.036 -5.081 1.00 34.69 204 SER A C 1
ATOM 1584 O O . SER A 1 204 ? 53.682 -36.431 -4.159 1.00 34.69 204 SER A O 1
ATOM 1586 N N . ARG A 1 205 ? 55.199 -37.922 -4.874 1.00 33.56 205 ARG A N 1
ATOM 1587 C CA . ARG A 1 205 ? 55.824 -38.313 -3.615 1.00 33.56 205 ARG A CA 1
ATOM 1588 C C . ARG A 1 205 ? 56.838 -37.230 -3.235 1.00 33.56 205 ARG A C 1
ATOM 1590 O O . ARG A 1 205 ? 57.722 -36.953 -4.031 1.00 33.56 205 ARG A O 1
ATOM 1597 N N . THR A 1 206 ? 56.798 -36.698 -2.015 1.00 34.66 206 THR A N 1
ATOM 1598 C CA . THR A 1 206 ? 57.995 -36.522 -1.162 1.00 34.66 206 THR A CA 1
ATOM 1599 C C . THR A 1 206 ? 57.606 -36.047 0.241 1.00 34.66 206 THR A C 1
ATOM 1601 O O . THR A 1 206 ? 56.920 -35.050 0.442 1.00 34.66 206 THR A O 1
ATOM 1604 N N . LYS A 1 207 ? 58.052 -36.816 1.239 1.00 32.38 207 LYS A N 1
ATOM 1605 C CA . LYS A 1 207 ? 57.924 -36.540 2.672 1.00 32.38 207 LYS A CA 1
ATOM 1606 C C . LYS A 1 207 ? 58.915 -35.445 3.076 1.00 32.38 207 LYS A C 1
ATOM 1608 O O . LYS A 1 207 ? 60.101 -35.575 2.782 1.00 32.38 207 LYS A O 1
ATOM 1613 N N . ARG A 1 208 ? 58.491 -34.479 3.897 1.00 34.72 208 ARG A N 1
ATOM 1614 C CA . ARG A 1 208 ? 59.398 -33.845 4.866 1.00 34.72 208 ARG A CA 1
ATOM 1615 C C . ARG A 1 208 ? 58.655 -33.477 6.148 1.00 34.72 208 ARG A C 1
ATOM 1617 O O . ARG A 1 208 ? 57.735 -32.670 6.156 1.00 34.72 208 ARG A O 1
ATOM 1624 N N . SER A 1 209 ? 59.061 -34.147 7.222 1.00 34.75 209 SER A N 1
ATOM 1625 C CA . SER A 1 209 ? 58.562 -34.003 8.587 1.00 34.75 209 SER A CA 1
ATOM 1626 C C . SER A 1 209 ? 58.823 -32.587 9.120 1.00 34.75 209 SER A C 1
ATOM 1628 O O . SER A 1 209 ? 59.967 -32.128 9.089 1.00 34.75 209 SER A O 1
ATOM 1630 N N . LYS A 1 210 ? 57.798 -31.937 9.681 1.00 38.69 210 LYS A N 1
ATOM 1631 C CA . LYS A 1 210 ? 57.954 -30.823 10.624 1.00 38.69 210 LYS A CA 1
ATOM 1632 C C . LYS A 1 210 ? 57.135 -31.127 11.879 1.00 38.69 210 LYS A C 1
ATOM 1634 O O . LYS A 1 210 ? 55.918 -31.283 11.815 1.00 38.69 210 LYS A O 1
ATOM 1639 N N . ARG A 1 211 ? 57.850 -31.260 12.999 1.00 36.06 211 ARG A N 1
ATOM 1640 C CA . ARG A 1 211 ? 57.326 -31.404 14.363 1.00 36.06 211 ARG A CA 1
ATOM 1641 C C . ARG A 1 211 ? 56.374 -30.243 14.680 1.00 36.06 211 ARG A C 1
ATOM 1643 O O . ARG A 1 211 ? 56.703 -29.095 14.392 1.00 36.06 211 ARG A O 1
ATOM 1650 N N . ARG A 1 212 ? 55.214 -30.548 15.269 1.00 37.59 212 ARG A N 1
ATOM 1651 C CA . ARG A 1 212 ? 54.284 -29.565 15.843 1.00 37.59 212 ARG A CA 1
ATOM 1652 C C . ARG A 1 212 ? 54.641 -29.345 17.313 1.00 37.59 212 ARG A C 1
ATOM 1654 O O . ARG A 1 212 ? 54.700 -30.313 18.066 1.00 37.59 212 ARG A O 1
ATOM 1661 N N . SER A 1 213 ? 54.850 -28.093 17.698 1.00 41.56 213 SER A N 1
ATOM 1662 C CA . SER A 1 213 ? 54.846 -27.655 19.098 1.00 41.56 213 SER A CA 1
ATOM 1663 C C . SER A 1 213 ? 53.404 -27.317 19.512 1.00 41.56 213 SER A C 1
ATOM 1665 O O . SER A 1 213 ? 52.651 -26.829 18.663 1.00 41.56 213 SER A O 1
ATOM 1667 N N . PRO A 1 214 ? 52.986 -27.584 20.762 1.00 48.88 214 PRO A N 1
ATOM 1668 C CA . PRO A 1 214 ? 51.629 -27.290 21.220 1.00 48.88 214 PRO A CA 1
ATOM 1669 C C . PRO A 1 214 ? 51.432 -25.784 21.496 1.00 48.88 214 PRO A C 1
ATOM 1671 O O . PRO A 1 214 ? 52.402 -25.097 21.823 1.00 48.88 214 PRO A O 1
ATOM 1674 N N . PRO A 1 215 ? 50.199 -25.257 21.366 1.00 49.41 215 PRO A N 1
ATOM 1675 C CA . PRO A 1 215 ? 49.891 -23.860 21.668 1.00 49.41 215 PRO A CA 1
ATOM 1676 C C . PRO A 1 215 ? 49.780 -23.613 23.188 1.00 49.41 215 PRO A C 1
ATOM 1678 O O . PRO A 1 215 ? 49.361 -24.515 23.916 1.00 49.41 215 PRO A O 1
ATOM 1681 N N . PRO A 1 216 ? 50.115 -22.405 23.682 1.00 42.84 216 PRO A N 1
ATOM 1682 C CA . PRO A 1 216 ? 49.924 -22.043 25.083 1.00 42.84 216 PRO A CA 1
ATOM 1683 C C . PRO A 1 216 ? 48.454 -21.722 25.413 1.00 42.84 216 PRO A C 1
ATOM 1685 O O . PRO A 1 216 ? 47.688 -21.244 24.578 1.00 42.84 216 PRO A O 1
ATOM 1688 N N . SER A 1 217 ? 48.093 -22.006 26.663 1.00 44.06 217 SER A N 1
ATOM 1689 C CA . SER A 1 217 ? 46.778 -21.879 27.300 1.00 44.06 217 SER A CA 1
ATOM 1690 C C . SER A 1 217 ? 46.303 -20.433 27.505 1.00 44.06 217 SER A C 1
ATOM 1692 O O . SER A 1 217 ? 47.083 -19.557 27.868 1.00 44.06 217 SER A O 1
ATOM 1694 N N . THR A 1 218 ? 44.996 -20.215 27.347 1.00 41.78 218 THR A N 1
ATOM 1695 C CA . THR A 1 218 ? 44.259 -18.962 27.598 1.00 41.78 218 THR A CA 1
ATOM 1696 C C . THR A 1 218 ? 43.987 -18.736 29.100 1.00 41.78 218 THR A C 1
ATOM 1698 O O . THR A 1 218 ? 43.575 -19.689 29.762 1.00 41.78 218 THR A O 1
ATOM 1701 N N . PRO A 1 219 ? 44.124 -17.510 29.649 1.00 44.72 219 PRO A N 1
ATOM 1702 C CA . PRO A 1 219 ? 43.541 -17.123 30.941 1.00 44.72 219 PRO A CA 1
ATOM 1703 C C . PRO A 1 219 ? 42.233 -16.296 30.788 1.00 44.72 219 PRO A C 1
ATOM 1705 O O . PRO A 1 219 ? 41.951 -15.803 29.694 1.00 44.72 219 PRO A O 1
ATOM 1708 N N . PRO A 1 220 ? 41.399 -16.170 31.847 1.00 42.06 220 PRO A N 1
ATOM 1709 C CA . PRO A 1 220 ? 39.970 -15.861 31.719 1.00 42.06 220 PRO A CA 1
ATOM 1710 C C . PRO A 1 220 ? 39.580 -14.369 31.773 1.00 42.06 220 PRO A C 1
ATOM 1712 O O . PRO A 1 220 ? 40.216 -13.556 32.433 1.00 42.06 220 PRO A O 1
ATOM 1715 N N . SER A 1 221 ? 38.460 -14.091 31.089 1.00 40.50 221 SER A N 1
ATOM 1716 C CA . SER A 1 221 ? 37.376 -13.115 31.330 1.00 40.50 221 SER A CA 1
ATOM 1717 C C . SER A 1 221 ? 37.556 -12.025 32.399 1.00 40.50 221 SER A C 1
ATOM 1719 O O . SER A 1 221 ? 37.507 -12.322 33.591 1.00 40.50 221 SER A O 1
ATOM 1721 N N . ILE A 1 222 ? 37.514 -10.756 31.967 1.00 40.34 222 ILE A N 1
ATOM 1722 C CA . ILE A 1 222 ? 37.057 -9.611 32.775 1.00 40.34 222 ILE A CA 1
ATOM 1723 C C . ILE A 1 222 ? 36.205 -8.683 31.884 1.00 40.34 222 ILE A C 1
ATOM 1725 O O . ILE A 1 222 ? 36.720 -8.071 30.951 1.00 40.34 222 ILE A O 1
ATOM 1729 N N . CYS A 1 223 ? 34.906 -8.581 32.179 1.00 35.09 223 CYS A N 1
ATOM 1730 C CA . CYS A 1 223 ? 34.048 -7.455 31.787 1.00 35.09 223 CYS A CA 1
ATOM 1731 C C . CYS A 1 223 ? 34.118 -6.372 32.875 1.00 35.09 223 CYS A C 1
ATOM 1733 O O . CYS A 1 223 ? 34.158 -6.734 34.053 1.00 35.09 223 CYS A O 1
ATOM 1735 N N . PRO A 1 224 ? 34.018 -5.080 32.526 1.00 51.69 224 PRO A N 1
ATOM 1736 C CA . PRO A 1 224 ? 33.507 -4.078 33.448 1.00 51.69 224 PRO A CA 1
ATOM 1737 C C . PRO A 1 224 ? 32.168 -3.485 32.982 1.00 51.69 224 PRO A C 1
ATOM 1739 O O . PRO A 1 224 ? 31.820 -3.528 31.800 1.00 51.69 224 PRO A O 1
ATOM 1742 N N . SER A 1 225 ? 31.449 -3.009 33.997 1.00 48.22 225 SER A N 1
ATOM 1743 C CA . SER A 1 225 ? 30.088 -2.471 34.067 1.00 48.22 225 SER A CA 1
ATOM 1744 C C . SER A 1 225 ? 29.808 -1.218 33.244 1.00 48.22 225 SER A C 1
ATOM 1746 O O . SER A 1 225 ? 30.757 -0.442 32.998 1.00 48.22 225 SER A O 1
#